Protein AF-A0A7S1XZN0-F1 (afdb_monomer)

InterPro domains:
  IPR032880 CSC1/OSCA1-like, N-terminal transmembrane domain [PF13967] (20-174)
  IPR045122 Calcium permeable stress-gated cation channel 1-like [PTHR13018] (23-207)

Solvent-accessible surface area (backbone atoms only — not comparable to full-atom values): 12390 Å² total; per-residue (Å²): 139,82,86,76,75,82,77,77,72,82,82,81,78,70,61,65,65,66,64,58,53,51,52,49,51,54,52,49,51,55,49,50,53,53,50,51,52,48,53,53,51,53,54,48,31,64,74,64,75,49,52,69,84,89,45,44,50,54,76,78,39,49,94,35,39,76,78,87,71,84,67,67,59,100,58,33,63,57,56,55,62,69,68,58,49,73,66,55,40,34,66,40,61,32,68,68,55,37,52,53,54,50,50,53,51,48,52,53,51,54,52,49,54,52,48,57,52,45,65,59,47,37,61,58,23,61,67,38,82,48,80,55,80,79,27,46,77,61,27,30,59,30,74,70,8,48,54,88,92,44,79,72,64,50,53,62,54,53,50,49,54,52,48,51,53,51,51,54,51,56,50,50,56,50,51,54,50,49,53,52,55,52,50,52,42,68,73,74,55,55,93,90,52,63,77,65,66,82,75,62,75,90,84,77,85,82,132

Sequence (207 aa):
MSDEAPTSAPTVTVTTWSPVTATLVVAALQGIVFLAFFLWKRGKDQRANSYELFEPRQFTRSHRSPPPFDGRGCFGWFTAAYAVSQEDCLNFAGLDAYMFLRFLRLGTRMAFVGTCMSLVLLPLYATGEATGLETEQFNLLTMARLEQASMRLWVPTVLWWIFILIILKELWQEWQAYGEHRYRYLAKGDVDTPPEYRYAVRVENVP

Organism: NCBI:txid210454

Mean predicted aligned error: 9.46 Å

Secondary structure (DSSP, 8-state):
---PPP----------SHHHHHHHHHHHHHHHHHHHHHHHHHHHHHHTT--TTT-HHHHH-GGGSPPPP---STTHHHHHHHH--HHHHHHHH-HHHHHHHHHHHHHHHHHHHHHHHHHHHHHHHHT----SGGGSGGGGGSGGGSPTT-GGGHHHHHHHHHHHHHHHHHHHHHHHHHHHHHHHHHHH--TTS-GGGGT--------

Radius of gyration: 27.39 Å; Cα contacts (8 Å, |Δi|>4): 94; chains: 1; bounding box: 63×49×92 Å

Structure (mmCIF, N/CA/C/O backbone):
data_AF-A0A7S1XZN0-F1
#
_entry.id   AF-A0A7S1XZN0-F1
#
loop_
_atom_site.group_PDB
_atom_site.id
_atom_site.type_symbol
_atom_site.label_atom_id
_atom_site.label_alt_id
_atom_site.label_comp_id
_atom_site.label_asym_id
_atom_site.label_entity_id
_atom_site.label_seq_id
_atom_site.pdbx_PDB_ins_code
_atom_site.Cartn_x
_atom_site.Cartn_y
_atom_site.Cartn_z
_atom_site.occupancy
_atom_site.B_iso_or_equiv
_atom_site.auth_seq_id
_atom_site.auth_comp_id
_atom_site.auth_asym_id
_atom_site.auth_atom_id
_atom_site.pdbx_PDB_model_num
ATOM 1 N N . MET A 1 1 ? 10.771 -4.197 66.310 1.00 42.56 1 MET A N 1
ATOM 2 C CA . MET A 1 1 ? 9.777 -3.289 65.712 1.00 42.56 1 MET A CA 1
ATOM 3 C C . MET A 1 1 ? 10.323 -2.927 64.340 1.00 42.56 1 MET A C 1
ATOM 5 O O . MET A 1 1 ? 11.143 -2.030 64.231 1.00 42.56 1 MET A O 1
ATOM 9 N N . SER A 1 2 ? 10.069 -3.779 63.353 1.00 41.41 2 SER A N 1
ATOM 10 C CA . SER A 1 2 ? 10.553 -3.621 61.981 1.00 41.41 2 SER A CA 1
ATOM 11 C C . SER A 1 2 ? 9.466 -2.903 61.192 1.00 41.41 2 SER A C 1
ATOM 13 O O . SER A 1 2 ? 8.414 -3.490 60.956 1.00 41.41 2 SER A O 1
ATOM 15 N N . ASP A 1 3 ? 9.711 -1.638 60.856 1.00 45.88 3 ASP A N 1
ATOM 16 C CA . ASP A 1 3 ? 8.849 -0.841 59.987 1.00 45.88 3 ASP A CA 1
ATOM 17 C C . ASP A 1 3 ? 8.916 -1.413 58.562 1.00 45.88 3 ASP A C 1
ATOM 19 O O . ASP A 1 3 ? 9.908 -1.244 57.849 1.00 45.88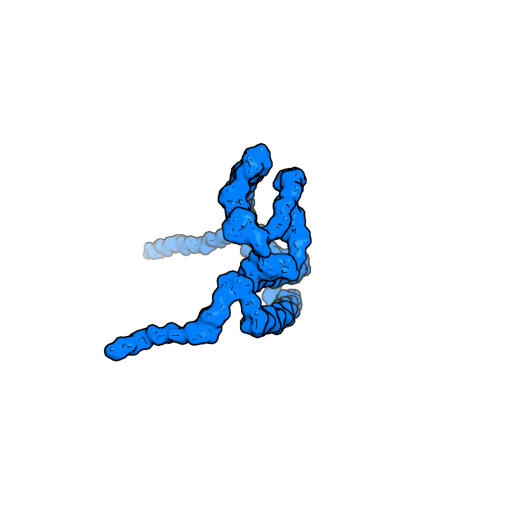 3 ASP A O 1
ATOM 23 N N . GLU A 1 4 ? 7.876 -2.142 58.155 1.00 52.38 4 GLU A N 1
ATOM 24 C CA . GLU A 1 4 ? 7.661 -2.509 56.756 1.00 52.38 4 GLU A CA 1
ATOM 25 C C . GLU A 1 4 ? 7.320 -1.245 55.957 1.00 52.38 4 GLU A C 1
ATOM 27 O O . GLU A 1 4 ? 6.328 -0.562 56.213 1.00 52.38 4 GLU A O 1
ATOM 32 N N . ALA A 1 5 ? 8.172 -0.922 54.983 1.00 59.19 5 ALA A N 1
ATOM 33 C CA . ALA A 1 5 ? 7.940 0.153 54.029 1.00 59.19 5 ALA A CA 1
ATOM 34 C C . ALA A 1 5 ? 6.647 -0.105 53.227 1.00 59.19 5 ALA A C 1
ATOM 36 O O . ALA A 1 5 ? 6.390 -1.250 52.842 1.00 59.19 5 ALA A O 1
ATOM 37 N N . PRO A 1 6 ? 5.841 0.931 52.924 1.00 56.03 6 PRO A N 1
ATOM 38 C CA . PRO A 1 6 ? 4.610 0.759 52.169 1.00 56.03 6 PRO A CA 1
ATOM 39 C C . PRO A 1 6 ? 4.936 0.234 50.769 1.00 56.03 6 PRO A C 1
ATOM 41 O O . PRO A 1 6 ? 5.645 0.870 49.989 1.00 56.03 6 PRO A O 1
ATOM 44 N N . THR A 1 7 ? 4.413 -0.949 50.462 1.00 52.97 7 THR A N 1
ATOM 45 C CA . THR A 1 7 ? 4.472 -1.577 49.145 1.00 52.97 7 THR A CA 1
ATOM 46 C C . THR A 1 7 ? 3.798 -0.624 48.158 1.00 52.97 7 THR A C 1
ATOM 48 O O . THR A 1 7 ? 2.588 -0.413 48.220 1.00 52.97 7 THR A O 1
ATOM 51 N N . SER A 1 8 ? 4.576 0.026 47.288 1.00 56.91 8 SER A N 1
ATOM 52 C CA . SER A 1 8 ? 4.039 0.926 46.267 1.00 56.91 8 SER A CA 1
ATOM 53 C C . SER A 1 8 ? 3.079 0.137 45.380 1.00 56.91 8 SER A C 1
ATOM 55 O O . SER A 1 8 ? 3.512 -0.770 44.664 1.00 56.91 8 SER A O 1
ATOM 57 N N . ALA A 1 9 ? 1.786 0.454 45.451 1.00 59.88 9 ALA A N 1
ATOM 58 C CA . ALA A 1 9 ? 0.785 -0.123 44.566 1.00 59.88 9 ALA A CA 1
ATOM 59 C C . ALA A 1 9 ? 1.217 0.089 43.102 1.00 59.88 9 ALA A C 1
ATOM 61 O O . ALA A 1 9 ? 1.768 1.148 42.783 1.00 59.88 9 ALA A O 1
ATOM 62 N N . PRO A 1 10 ? 1.009 -0.893 42.210 1.00 59.34 10 PRO A N 1
ATOM 63 C CA . PRO A 1 10 ? 1.375 -0.741 40.811 1.00 59.34 10 PRO A CA 1
ATOM 64 C C . PRO A 1 10 ? 0.612 0.448 40.218 1.00 59.34 10 PRO A C 1
ATOM 66 O O . PRO A 1 10 ? -0.618 0.472 40.208 1.00 59.34 10 PRO A O 1
ATOM 69 N N . THR A 1 11 ? 1.344 1.453 39.740 1.00 56.97 11 THR A N 1
ATOM 70 C CA . THR A 1 11 ? 0.770 2.593 39.022 1.00 56.97 11 THR A CA 1
ATOM 71 C C . THR A 1 11 ? 0.202 2.089 37.699 1.00 56.97 11 THR A C 1
ATOM 73 O O . THR A 1 11 ? 0.939 1.905 36.731 1.00 56.97 11 THR A O 1
ATOM 76 N N . VAL A 1 12 ? -1.106 1.839 37.658 1.00 61.22 12 VAL A N 1
ATOM 77 C CA . VAL A 1 12 ? -1.815 1.485 36.425 1.00 61.22 12 VAL A CA 1
ATOM 78 C C . VAL A 1 12 ? -1.830 2.719 35.525 1.00 61.22 12 VAL A C 1
ATOM 80 O O . VAL A 1 12 ? -2.514 3.705 35.800 1.00 61.22 12 VAL A O 1
ATOM 83 N N . THR A 1 13 ? -1.027 2.700 34.465 1.00 65.19 13 THR A N 1
ATOM 84 C CA . THR A 1 13 ? -0.970 3.778 33.477 1.00 65.19 13 THR A CA 1
ATOM 85 C C . THR A 1 13 ? -2.104 3.610 32.469 1.00 65.19 13 THR A C 1
ATOM 87 O O . THR A 1 13 ? -2.056 2.771 31.572 1.00 65.19 13 THR A O 1
ATOM 90 N N . VAL A 1 14 ? -3.152 4.421 32.611 1.00 68.00 14 VAL A N 1
ATOM 91 C CA . VAL A 1 14 ? -4.266 4.447 31.653 1.00 68.00 14 VAL A CA 1
ATOM 92 C C . VAL A 1 14 ? -3.784 5.049 30.329 1.00 68.00 14 VAL A C 1
ATOM 94 O O . VAL A 1 14 ? -3.155 6.108 30.297 1.00 68.00 14 VAL A O 1
ATOM 97 N N . THR A 1 15 ? -4.058 4.367 29.218 1.00 74.19 15 THR A N 1
ATOM 98 C CA . THR A 1 15 ? -3.623 4.782 27.878 1.00 74.19 15 THR A CA 1
ATOM 99 C C . THR A 1 15 ? -4.528 5.900 27.345 1.00 74.19 15 THR A C 1
ATOM 101 O O . THR A 1 15 ? -5.651 5.653 26.907 1.00 74.19 15 THR A O 1
ATOM 104 N N . THR A 1 16 ? -4.038 7.143 27.386 1.00 82.69 16 THR A N 1
ATOM 105 C CA . THR A 1 16 ? -4.805 8.351 27.023 1.00 82.69 16 THR A CA 1
ATOM 106 C C . THR A 1 16 ? -4.704 8.742 25.551 1.00 82.69 16 THR A C 1
ATOM 108 O O . THR A 1 16 ? -3.740 8.418 24.868 1.00 82.69 16 THR A O 1
ATOM 111 N N . TRP A 1 17 ? -5.699 9.490 25.057 1.00 83.12 17 TRP A N 1
ATOM 112 C CA . TRP A 1 17 ? -5.755 10.022 23.687 1.00 83.12 17 TRP A CA 1
ATOM 113 C C . TRP A 1 17 ? -4.764 11.161 23.403 1.00 83.12 17 TRP A C 1
ATOM 115 O O . TRP A 1 17 ? -4.460 11.428 22.242 1.00 83.12 17 TRP A O 1
ATOM 125 N N . SER A 1 18 ? -4.251 11.837 24.435 1.00 87.19 18 SER A N 1
ATOM 126 C CA . SER A 1 18 ? -3.407 13.029 24.280 1.00 87.19 18 SER A CA 1
ATOM 127 C C . SER A 1 18 ? -2.108 12.802 23.492 1.00 87.19 18 SER A C 1
ATOM 129 O O . SER A 1 18 ? -1.774 13.666 22.679 1.00 87.19 18 SER A O 1
ATOM 131 N N . PRO A 1 19 ? -1.381 11.671 23.618 1.00 89.44 19 PRO A N 1
ATOM 132 C CA . PRO A 1 19 ? -0.178 11.446 22.822 1.00 89.44 19 PRO A CA 1
ATOM 133 C C . PRO A 1 19 ? -0.522 11.168 21.354 1.00 89.44 19 PRO A C 1
ATOM 135 O O . PRO A 1 19 ? 0.199 11.596 20.453 1.00 89.44 19 PRO A O 1
ATOM 138 N N . VAL A 1 20 ? -1.646 10.490 21.095 1.00 89.69 20 VAL A N 1
ATOM 139 C CA . VAL A 1 20 ? -2.109 10.171 19.736 1.00 89.69 20 VAL A CA 1
ATOM 140 C C . VAL A 1 20 ? -2.499 11.448 18.998 1.00 89.69 20 VAL A C 1
ATOM 142 O O . VAL A 1 20 ? -2.080 11.664 17.865 1.00 89.69 20 VAL A O 1
ATOM 145 N N . THR A 1 21 ? -3.255 12.335 19.645 1.00 91.25 21 THR A N 1
ATOM 146 C CA . THR A 1 21 ? -3.642 13.611 19.033 1.00 91.25 21 THR A CA 1
ATOM 147 C C . THR A 1 21 ? -2.440 14.531 18.839 1.00 91.25 21 THR A C 1
ATOM 149 O O . THR A 1 21 ? -2.304 15.122 17.769 1.00 91.25 21 THR A O 1
ATOM 152 N N . ALA A 1 22 ? -1.527 14.610 19.812 1.00 93.62 22 ALA A N 1
ATOM 153 C CA . ALA A 1 22 ? -0.314 15.415 19.688 1.00 93.62 22 ALA A CA 1
ATOM 154 C C . ALA A 1 22 ? 0.572 14.945 18.521 1.00 93.62 22 ALA A C 1
ATOM 156 O O . ALA A 1 22 ? 0.980 15.754 17.686 1.00 93.62 22 ALA A O 1
ATOM 157 N N . THR A 1 23 ? 0.827 13.638 18.419 1.00 94.25 23 THR A N 1
ATOM 158 C CA . THR A 1 23 ? 1.634 13.072 17.325 1.00 94.25 23 THR A CA 1
ATOM 159 C C . THR A 1 23 ? 0.956 13.230 15.966 1.00 94.25 23 THR A C 1
ATOM 161 O O . THR A 1 23 ? 1.631 13.588 15.000 1.00 94.25 23 THR A O 1
ATOM 164 N N . LEU A 1 24 ? -0.369 13.060 15.888 1.00 94.75 24 LEU A N 1
ATOM 165 C CA . LEU A 1 24 ? -1.141 13.298 14.668 1.00 94.75 24 LEU A CA 1
ATOM 166 C C . LEU A 1 24 ? -1.029 14.753 14.199 1.00 94.75 24 LEU A C 1
ATOM 168 O O . LEU A 1 24 ? -0.799 14.990 13.015 1.00 94.75 24 LEU A O 1
ATOM 172 N N . VAL A 1 25 ? -1.158 15.722 15.110 1.00 96.12 25 VAL A N 1
ATOM 173 C CA . VAL A 1 25 ? -1.044 17.152 14.777 1.00 96.12 25 VAL A CA 1
ATOM 174 C C . VAL A 1 25 ? 0.358 17.477 14.268 1.00 96.12 25 VAL A C 1
ATOM 176 O O . VAL A 1 2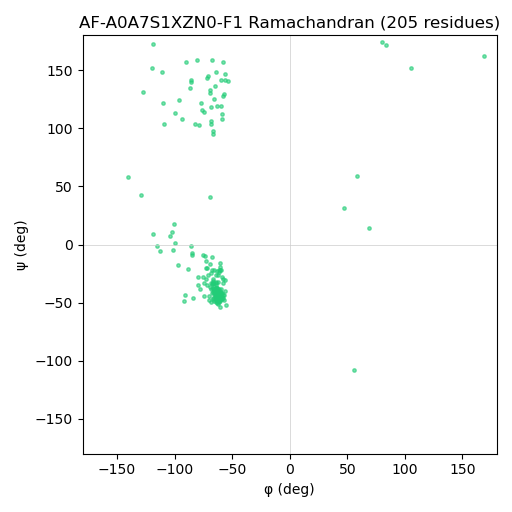5 ? 0.491 18.102 13.217 1.00 96.12 25 VAL A O 1
ATOM 179 N N . VAL A 1 26 ? 1.405 17.017 14.958 1.00 96.38 26 VAL A N 1
ATOM 180 C CA . VAL A 1 26 ? 2.796 17.247 14.532 1.00 96.38 26 VAL A CA 1
ATOM 181 C C . VAL A 1 26 ? 3.059 16.627 13.156 1.00 96.38 26 VAL A C 1
ATOM 183 O O . VAL A 1 26 ? 3.597 17.297 12.271 1.00 96.38 26 VAL A O 1
ATOM 186 N N . ALA A 1 27 ? 2.631 15.381 12.938 1.00 96.19 27 ALA A N 1
ATOM 187 C CA . ALA A 1 27 ? 2.791 14.697 11.657 1.00 96.19 27 ALA A CA 1
ATOM 188 C C . ALA A 1 27 ? 2.001 15.381 10.528 1.00 96.19 27 ALA A C 1
ATOM 190 O O . ALA A 1 27 ? 2.518 15.535 9.420 1.00 96.19 27 ALA A O 1
ATOM 191 N N . ALA A 1 28 ? 0.776 15.837 10.805 1.00 96.44 28 ALA A N 1
ATOM 192 C CA . ALA A 1 28 ? -0.051 16.553 9.840 1.00 96.44 28 ALA A CA 1
ATOM 193 C C . ALA A 1 28 ? 0.578 17.895 9.444 1.00 96.44 28 ALA A C 1
ATOM 195 O O . ALA A 1 28 ? 0.653 18.201 8.255 1.00 96.44 28 ALA A O 1
ATOM 196 N N . LEU A 1 29 ? 1.090 18.667 10.409 1.00 96.81 29 LEU A N 1
ATOM 197 C CA . LEU A 1 29 ? 1.790 19.924 10.133 1.00 96.81 29 LEU A CA 1
ATOM 198 C C . LEU A 1 29 ? 3.033 19.692 9.266 1.00 96.81 29 LEU A C 1
ATOM 200 O O . LEU A 1 29 ? 3.204 20.370 8.253 1.00 96.81 29 LEU A O 1
ATOM 204 N N . GLN A 1 30 ? 3.852 18.691 9.603 1.00 96.19 30 GLN A N 1
ATOM 205 C CA . GLN A 1 30 ? 5.019 18.323 8.799 1.00 96.19 30 GLN A CA 1
ATOM 206 C C . GLN A 1 30 ? 4.620 17.921 7.370 1.00 96.19 30 GLN A C 1
ATOM 208 O O . GLN A 1 30 ? 5.234 18.366 6.396 1.00 96.19 30 GLN A O 1
ATOM 213 N N . GLY A 1 31 ? 3.566 17.111 7.234 1.00 95.75 31 GLY A N 1
ATOM 214 C CA . GLY A 1 31 ? 3.028 16.687 5.944 1.00 95.75 31 GLY A CA 1
ATOM 215 C C . GLY A 1 31 ? 2.528 17.860 5.101 1.00 95.75 31 GLY A C 1
ATOM 216 O O . GLY A 1 31 ? 2.836 17.929 3.913 1.00 95.75 31 GLY A O 1
ATOM 217 N N . ILE A 1 32 ? 1.825 18.819 5.710 1.00 95.69 32 ILE A N 1
ATOM 218 C CA . ILE A 1 32 ? 1.335 20.028 5.033 1.00 95.69 32 ILE A CA 1
ATOM 219 C C . ILE A 1 32 ? 2.499 20.885 4.534 1.00 95.69 32 ILE A C 1
ATOM 221 O O . ILE A 1 32 ? 2.455 21.350 3.397 1.00 95.69 32 ILE A O 1
ATOM 225 N N . VAL A 1 33 ? 3.555 21.066 5.335 1.00 96.38 33 VAL A N 1
ATOM 226 C CA . VAL A 1 33 ? 4.743 21.834 4.923 1.00 96.38 33 VAL A CA 1
ATOM 227 C C . VAL A 1 33 ? 5.414 21.190 3.708 1.00 96.38 33 VAL A C 1
ATOM 229 O O . VAL A 1 33 ? 5.692 21.879 2.723 1.00 96.38 33 VAL A O 1
ATOM 232 N N . PHE A 1 34 ? 5.621 19.870 3.728 1.00 94.44 34 PHE A N 1
ATOM 233 C CA . PHE A 1 34 ? 6.200 19.160 2.585 1.00 94.44 34 PHE A CA 1
ATOM 234 C C . PHE A 1 34 ? 5.295 19.187 1.351 1.00 94.44 34 PHE A C 1
ATOM 236 O O . PHE A 1 34 ? 5.783 19.412 0.243 1.00 94.44 34 PHE A O 1
ATOM 243 N N . LEU A 1 35 ? 3.984 19.009 1.528 1.00 91.69 35 LEU A N 1
ATOM 244 C CA . LEU A 1 35 ? 3.017 19.070 0.435 1.00 91.69 35 LEU A CA 1
ATOM 245 C C . LEU A 1 35 ? 2.983 20.472 -0.190 1.00 91.69 35 LEU A C 1
ATOM 247 O O . LEU A 1 35 ? 3.011 20.602 -1.411 1.00 91.69 35 LEU A O 1
ATOM 251 N N . ALA A 1 36 ? 2.979 21.525 0.629 1.00 91.81 36 ALA A N 1
ATOM 252 C CA . ALA A 1 36 ? 3.011 22.906 0.163 1.00 91.81 36 ALA A CA 1
ATOM 253 C C . ALA A 1 36 ? 4.304 23.209 -0.605 1.00 91.81 36 ALA A C 1
ATOM 255 O O . ALA A 1 36 ? 4.252 23.792 -1.689 1.00 91.81 36 ALA A O 1
ATOM 256 N N . PHE A 1 37 ? 5.454 22.761 -0.091 1.00 91.69 37 PHE A N 1
ATOM 257 C CA . PHE A 1 37 ? 6.734 22.882 -0.789 1.00 91.69 37 PHE A CA 1
ATOM 258 C C . PHE A 1 37 ? 6.721 22.152 -2.140 1.00 91.69 37 PHE A C 1
ATOM 260 O O . PHE A 1 37 ? 7.140 22.724 -3.149 1.00 91.69 37 PHE A O 1
ATOM 267 N N . PHE A 1 38 ? 6.198 20.924 -2.177 1.00 89.06 38 PHE A N 1
ATOM 268 C CA . PHE A 1 38 ? 6.073 20.132 -3.399 1.00 89.06 38 PHE A CA 1
ATOM 269 C C . PHE A 1 38 ? 5.180 20.816 -4.438 1.00 89.06 38 PHE A C 1
ATOM 271 O O . PHE A 1 38 ? 5.596 20.990 -5.582 1.00 89.06 38 PHE A O 1
ATOM 278 N N . LEU A 1 39 ? 3.984 21.265 -4.045 1.00 87.62 39 LEU A N 1
ATOM 279 C CA . LEU A 1 39 ? 3.059 21.964 -4.942 1.00 87.62 39 LEU A CA 1
ATOM 280 C C . LEU A 1 39 ? 3.641 23.293 -5.438 1.00 87.62 39 LEU A C 1
ATOM 282 O 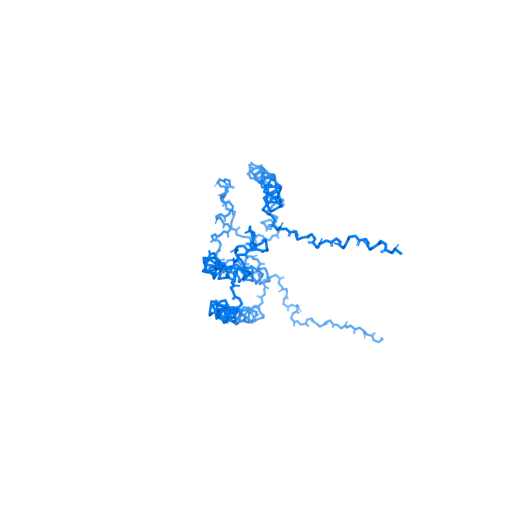O . LEU A 1 39 ? 3.475 23.642 -6.608 1.00 87.62 39 LEU A O 1
ATOM 286 N N . TRP A 1 40 ? 4.361 24.017 -4.578 1.00 85.62 40 TRP A N 1
ATOM 287 C CA . TRP A 1 40 ? 5.031 25.260 -4.952 1.00 85.62 40 TRP A CA 1
ATOM 288 C C . TRP A 1 40 ? 6.149 25.035 -5.971 1.00 85.62 40 TRP A C 1
ATOM 290 O O . TRP A 1 40 ? 6.196 25.731 -6.988 1.00 85.62 40 TRP A O 1
ATOM 300 N N . LYS A 1 41 ? 7.036 24.063 -5.724 1.00 83.62 41 LYS A N 1
ATOM 301 C CA . LYS A 1 41 ? 8.123 23.723 -6.650 1.00 83.62 41 LYS A CA 1
ATOM 302 C C . LYS A 1 41 ? 7.584 23.197 -7.971 1.00 83.62 41 LYS A C 1
ATOM 304 O O . LYS A 1 41 ? 7.924 23.747 -9.013 1.00 83.62 41 LYS A O 1
ATOM 309 N N . ARG A 1 42 ? 6.660 22.237 -7.926 1.00 79.94 42 ARG A N 1
ATOM 310 C CA . ARG A 1 42 ? 6.042 21.67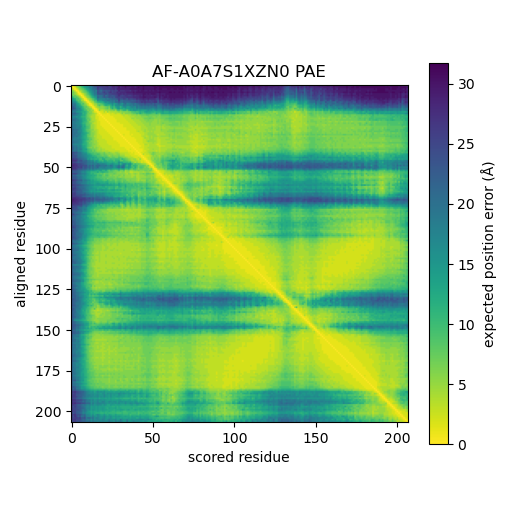4 -9.129 1.00 79.94 42 ARG A CA 1
ATOM 311 C C . ARG A 1 42 ? 5.317 22.737 -9.958 1.00 79.94 42 ARG A C 1
ATOM 313 O O . ARG A 1 42 ? 5.453 22.757 -11.175 1.00 79.94 42 ARG A O 1
ATOM 320 N N . GLY A 1 43 ? 4.595 23.656 -9.312 1.00 76.62 43 GLY A N 1
ATOM 321 C CA . GLY A 1 43 ? 3.919 24.758 -10.000 1.00 76.62 43 GLY A CA 1
ATOM 322 C C . GLY A 1 43 ? 4.879 25.769 -10.641 1.00 76.62 43 GLY A C 1
ATOM 323 O O . GLY A 1 43 ? 4.551 26.345 -11.678 1.00 76.62 43 GLY A O 1
ATOM 324 N N . LYS A 1 44 ? 6.065 25.989 -10.056 1.00 74.62 44 LYS A N 1
ATOM 325 C CA . LYS A 1 44 ? 7.122 26.812 -10.667 1.00 74.62 44 LYS A CA 1
ATOM 326 C C . LYS A 1 44 ? 7.742 26.127 -11.880 1.00 74.62 44 LYS A C 1
ATOM 328 O O . LYS A 1 44 ? 7.830 26.761 -12.927 1.00 74.62 44 LYS A O 1
ATOM 333 N N . ASP A 1 45 ? 8.105 24.857 -11.743 1.00 73.12 45 ASP A N 1
ATOM 334 C CA . ASP A 1 45 ? 8.731 24.058 -12.802 1.00 73.12 45 ASP A CA 1
ATOM 335 C C . ASP A 1 45 ? 7.804 23.933 -14.023 1.00 73.12 45 ASP A C 1
ATOM 337 O O . ASP A 1 45 ? 8.228 24.156 -15.157 1.00 73.12 45 ASP A O 1
ATOM 341 N N . GLN A 1 46 ? 6.501 23.733 -13.785 1.00 69.75 46 GLN A N 1
ATOM 342 C CA . GLN A 1 46 ? 5.482 23.727 -14.837 1.00 69.75 46 GLN A CA 1
ATOM 343 C C . GLN A 1 46 ? 5.338 25.086 -15.545 1.00 69.75 46 GLN A C 1
ATOM 345 O O . GLN A 1 46 ? 5.132 25.125 -16.752 1.00 69.75 46 GLN A O 1
ATOM 350 N N . ARG A 1 47 ? 5.448 26.217 -14.829 1.00 63.34 47 ARG A N 1
ATOM 351 C CA . ARG A 1 47 ? 5.407 27.561 -15.448 1.00 63.34 47 ARG A CA 1
ATOM 352 C C . ARG A 1 47 ? 6.674 27.885 -16.233 1.00 63.34 47 ARG A C 1
ATOM 354 O O . ARG A 1 47 ? 6.612 28.654 -17.185 1.00 63.34 47 ARG A O 1
ATOM 361 N N . ALA A 1 48 ? 7.805 27.329 -15.814 1.00 65.50 48 ALA A N 1
ATOM 362 C CA . ALA A 1 48 ? 9.096 27.502 -16.464 1.00 65.50 48 ALA A CA 1
ATOM 363 C C . ALA A 1 48 ? 9.329 26.508 -17.619 1.00 65.50 48 ALA A C 1
ATOM 365 O O . ALA A 1 48 ? 10.396 26.553 -18.226 1.00 65.50 48 ALA A O 1
ATOM 366 N N . ASN A 1 49 ? 8.380 25.597 -17.902 1.00 66.44 49 ASN A N 1
ATOM 367 C CA . ASN A 1 49 ? 8.549 24.470 -18.835 1.00 66.44 49 ASN A CA 1
ATOM 368 C C . ASN A 1 49 ? 9.863 23.693 -18.606 1.00 66.44 49 ASN A C 1
ATOM 370 O O . ASN A 1 49 ? 10.472 23.184 -19.545 1.00 66.44 49 ASN A O 1
ATOM 374 N N . SER A 1 50 ? 10.331 23.634 -17.356 1.00 64.44 50 SER A N 1
ATOM 375 C CA . SER A 1 50 ? 11.584 22.977 -16.976 1.00 64.44 50 SER A CA 1
ATOM 376 C C . SER A 1 50 ? 11.244 21.712 -16.194 1.00 64.44 50 SER A C 1
ATOM 378 O O . SER A 1 50 ? 10.851 21.784 -15.035 1.00 64.44 50 SER A O 1
ATOM 380 N N . TYR A 1 51 ? 11.363 20.547 -16.833 1.00 64.56 51 TYR A N 1
ATOM 381 C CA . TYR A 1 51 ? 10.917 19.253 -16.286 1.00 64.56 51 TYR A CA 1
ATOM 382 C C . TYR A 1 51 ? 12.065 18.408 -15.696 1.00 64.56 51 TYR A C 1
ATOM 384 O O . TYR A 1 51 ? 11.933 17.201 -15.503 1.00 64.56 51 TYR A O 1
ATOM 392 N N . GLU A 1 52 ? 13.213 19.027 -15.408 1.00 66.06 52 GLU A N 1
ATOM 393 C CA . GLU A 1 52 ? 14.460 18.317 -15.088 1.00 66.06 52 GLU A CA 1
ATOM 394 C C . GLU A 1 52 ? 14.434 17.573 -13.742 1.00 66.06 52 GLU A C 1
ATOM 396 O O . GLU A 1 52 ? 15.041 16.510 -13.628 1.00 66.06 52 GLU A O 1
ATOM 401 N N . LEU A 1 53 ? 13.727 18.090 -12.726 1.00 73.81 53 LEU A N 1
ATOM 402 C CA . LEU A 1 53 ? 13.818 17.551 -11.362 1.00 73.81 53 LEU A CA 1
ATOM 403 C C . LEU A 1 53 ? 12.779 16.462 -11.050 1.00 73.81 53 LEU A C 1
ATOM 405 O O . LEU A 1 53 ? 13.128 15.412 -10.516 1.00 73.81 53 LEU A O 1
ATOM 409 N N . PHE A 1 54 ? 11.500 16.701 -11.361 1.00 76.81 54 PHE A N 1
ATOM 410 C CA . PHE A 1 54 ? 10.404 15.783 -11.009 1.00 76.81 54 PHE A CA 1
ATOM 411 C C . PHE A 1 54 ? 9.992 14.842 -12.145 1.00 76.81 54 PHE A C 1
ATOM 413 O O . PHE A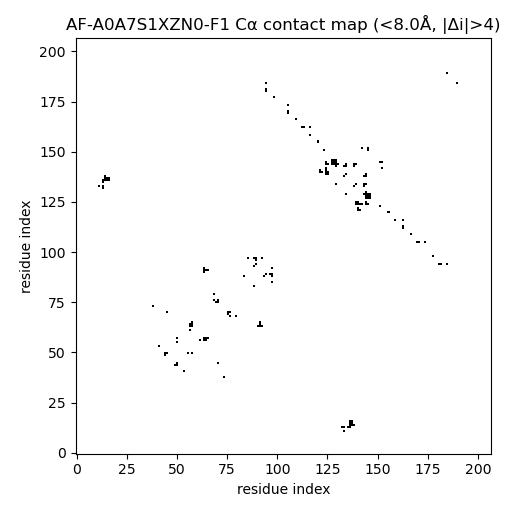 1 54 ? 9.356 13.820 -11.885 1.00 76.81 54 PHE A O 1
ATOM 420 N N . GLU A 1 55 ? 10.358 15.154 -13.390 1.00 81.38 55 GLU A N 1
ATOM 421 C CA . GLU A 1 55 ? 10.008 14.358 -14.572 1.00 81.38 55 GLU A CA 1
ATOM 422 C C . GLU A 1 55 ? 11.242 14.021 -15.451 1.00 81.38 55 GLU A C 1
ATOM 424 O O . GLU A 1 55 ? 11.144 13.997 -16.678 1.00 81.38 55 GLU A O 1
ATOM 429 N N . PRO A 1 56 ? 12.410 13.642 -14.875 1.00 80.69 56 PRO A N 1
ATOM 430 C CA . PRO A 1 56 ? 13.644 13.408 -15.644 1.00 80.69 56 PRO A CA 1
ATOM 431 C C . PRO A 1 56 ? 13.525 12.252 -16.648 1.00 80.69 56 PRO A C 1
ATOM 433 O O . PRO A 1 56 ? 14.268 12.165 -17.630 1.00 80.69 56 PRO A O 1
ATOM 436 N N . ARG A 1 57 ? 12.581 11.334 -16.409 1.00 80.06 57 ARG A N 1
ATOM 437 C CA . ARG A 1 57 ? 12.311 10.184 -17.279 1.00 80.06 57 ARG A CA 1
ATOM 438 C C . ARG A 1 57 ? 11.717 10.585 -18.627 1.00 80.06 57 ARG A C 1
ATOM 440 O O . ARG A 1 57 ? 11.916 9.839 -19.577 1.00 80.06 57 ARG A O 1
ATOM 447 N N . GLN A 1 58 ? 11.061 11.743 -18.725 1.00 77.81 58 GLN A N 1
ATOM 448 C CA . GLN A 1 58 ? 10.559 12.252 -20.005 1.00 77.81 58 GLN A CA 1
ATOM 449 C C . GLN A 1 58 ? 11.700 12.561 -20.983 1.00 77.81 58 GLN A C 1
ATOM 451 O O . GLN A 1 58 ? 11.555 12.339 -22.180 1.00 77.81 58 GLN A O 1
ATOM 456 N N . PHE A 1 59 ? 12.859 13.000 -20.478 1.00 75.75 59 PHE A N 1
ATOM 457 C CA . PHE A 1 59 ? 14.034 13.282 -21.308 1.00 75.75 59 PHE A CA 1
ATOM 458 C C . PHE A 1 59 ? 14.953 12.073 -21.471 1.00 75.75 59 PHE A C 1
ATOM 460 O O . PHE A 1 59 ? 15.435 11.797 -22.564 1.00 75.75 59 PHE A O 1
ATOM 467 N N . THR A 1 60 ? 15.208 11.343 -20.383 1.00 81.25 60 THR A N 1
ATOM 468 C CA . THR A 1 60 ? 16.181 10.237 -20.386 1.00 81.25 60 THR A CA 1
ATOM 469 C C . THR A 1 60 ? 15.632 8.945 -20.985 1.00 81.25 60 THR A C 1
ATOM 471 O O . THR A 1 60 ? 16.403 8.141 -21.503 1.00 81.25 60 THR A O 1
ATOM 474 N N . ARG A 1 61 ? 14.313 8.717 -20.906 1.00 79.31 61 ARG A N 1
ATOM 475 C CA . ARG A 1 61 ? 13.634 7.511 -21.411 1.00 79.31 61 ARG A CA 1
ATOM 476 C C . ARG A 1 61 ? 12.294 7.866 -22.052 1.00 79.31 61 ARG A C 1
ATOM 478 O O . ARG A 1 61 ? 11.247 7.357 -21.647 1.00 79.31 61 ARG A O 1
ATOM 485 N N . SER A 1 62 ? 12.342 8.732 -23.061 1.00 77.06 62 SER A N 1
ATOM 486 C CA . SER A 1 62 ? 11.158 9.233 -23.771 1.00 77.06 62 SER A CA 1
ATOM 487 C C . SER A 1 62 ? 10.303 8.123 -24.398 1.00 77.06 62 SER A C 1
ATOM 489 O O . SER A 1 62 ? 9.083 8.243 -24.457 1.00 77.06 62 SER A O 1
ATOM 491 N N . HIS A 1 63 ? 10.907 6.994 -24.791 1.00 80.31 63 HIS A N 1
ATOM 492 C CA . HIS A 1 63 ? 10.196 5.828 -25.336 1.00 80.31 63 HIS A CA 1
ATOM 493 C C . HIS A 1 63 ? 9.343 5.074 -24.305 1.00 80.31 63 HIS A C 1
ATOM 495 O O . HIS A 1 63 ? 8.485 4.283 -24.689 1.00 80.31 63 HIS A O 1
ATOM 501 N N . ARG A 1 64 ? 9.574 5.305 -23.006 1.00 77.31 64 ARG A N 1
ATOM 502 C CA . ARG A 1 64 ? 8.826 4.711 -21.886 1.00 77.31 64 ARG A CA 1
ATOM 503 C C . ARG A 1 64 ? 8.046 5.732 -21.068 1.00 77.31 64 ARG A C 1
ATOM 505 O O . ARG A 1 64 ? 7.430 5.354 -20.076 1.00 77.31 64 ARG A O 1
ATOM 512 N N . SER A 1 65 ? 8.108 7.018 -21.387 1.00 80.00 65 SER A N 1
ATOM 513 C CA . SER A 1 65 ? 7.352 8.017 -20.637 1.00 80.00 65 SER A CA 1
ATOM 514 C C . SER A 1 65 ? 5.941 8.161 -21.210 1.00 80.00 65 SER A C 1
ATOM 516 O O . SER A 1 65 ? 5.811 8.279 -22.430 1.00 80.00 65 SER A O 1
ATOM 518 N N . PRO A 1 66 ? 4.892 8.208 -20.366 1.00 76.94 66 PRO A N 1
ATOM 519 C CA . PRO A 1 66 ? 3.574 8.631 -20.822 1.00 76.94 66 PRO A CA 1
ATOM 520 C C . PRO A 1 66 ? 3.645 10.052 -21.406 1.00 76.94 66 PRO A C 1
ATOM 522 O O . PRO A 1 66 ? 4.552 10.813 -21.042 1.00 76.94 66 PRO A O 1
ATOM 525 N N . PRO A 1 67 ? 2.698 10.433 -22.285 1.00 75.38 67 PRO A N 1
ATOM 526 C CA . PRO A 1 67 ? 2.637 11.794 -22.797 1.00 75.38 67 PRO A CA 1
ATOM 527 C C . PRO A 1 67 ? 2.544 12.796 -21.636 1.00 75.38 67 PRO A C 1
ATOM 529 O O . PRO A 1 67 ? 1.941 12.481 -20.601 1.00 75.38 67 PRO A O 1
ATOM 532 N N . PRO A 1 68 ? 3.135 13.994 -21.785 1.00 71.12 68 PRO A N 1
ATOM 533 C CA . PRO A 1 68 ? 3.056 15.021 -20.757 1.00 71.12 68 PRO A CA 1
ATOM 534 C C . PRO A 1 68 ? 1.583 15.345 -20.494 1.00 71.12 68 PRO A C 1
ATOM 536 O O . PRO A 1 68 ? 0.811 15.588 -21.421 1.00 71.12 68 PRO A O 1
ATOM 539 N N . PHE A 1 69 ? 1.178 15.299 -19.226 1.00 71.12 69 PHE A N 1
ATOM 540 C CA . PHE A 1 69 ? -0.193 15.606 -18.844 1.00 71.12 69 PHE A CA 1
ATOM 541 C C . PHE A 1 69 ? -0.349 17.117 -18.655 1.00 71.12 69 PHE A C 1
ATOM 543 O O . PHE A 1 69 ? 0.524 17.785 -18.097 1.00 71.12 69 PHE A O 1
ATOM 550 N N . ASP A 1 70 ? -1.490 17.658 -19.080 1.00 65.56 70 ASP A N 1
ATOM 551 C CA . ASP A 1 70 ? -1.847 19.052 -18.834 1.00 65.56 70 ASP A CA 1
ATOM 552 C C . ASP A 1 70 ? -2.070 19.237 -17.325 1.00 65.56 70 ASP A C 1
ATOM 554 O O . ASP A 1 70 ? -3.143 18.956 -16.793 1.00 65.56 70 ASP A O 1
ATOM 558 N N . GLY A 1 71 ? -1.036 19.682 -16.606 1.00 62.97 71 GLY A N 1
ATOM 559 C CA . GLY A 1 71 ? -1.025 19.860 -15.147 1.00 62.97 71 GLY A CA 1
ATOM 560 C C . GLY A 1 71 ? -1.915 20.997 -14.633 1.00 62.97 71 GLY A C 1
ATOM 561 O O . GLY A 1 71 ? -1.505 21.781 -13.778 1.00 62.97 71 GLY A O 1
ATOM 562 N N . ARG A 1 72 ? -3.118 21.173 -15.178 1.00 65.19 72 ARG A N 1
ATOM 563 C CA . ARG A 1 72 ? -4.049 22.211 -14.734 1.00 65.19 72 ARG A CA 1
ATOM 564 C C . ARG A 1 72 ? -4.656 21.795 -13.386 1.00 65.19 72 ARG A C 1
ATOM 566 O O . ARG A 1 72 ? -5.401 20.825 -13.302 1.00 65.19 72 ARG A O 1
ATOM 573 N N . GLY A 1 73 ? -4.340 22.554 -12.333 1.00 69.31 73 GLY A N 1
ATOM 574 C CA . GLY A 1 73 ? -4.903 22.414 -10.981 1.00 69.31 73 GLY A CA 1
ATOM 575 C C . GLY A 1 73 ? -3.963 21.771 -9.949 1.00 69.31 73 GLY A C 1
ATOM 576 O O . GLY A 1 73 ? -3.119 20.946 -10.282 1.00 69.31 73 GLY A O 1
ATOM 577 N N . CYS A 1 74 ? -4.134 22.118 -8.665 1.00 70.56 74 CYS A N 1
ATOM 578 C CA . CYS A 1 74 ? -3.258 21.679 -7.561 1.00 70.56 74 CYS A CA 1
ATOM 579 C C . CYS A 1 74 ? -3.210 20.150 -7.352 1.00 70.56 74 CYS A C 1
ATOM 581 O O . CYS A 1 74 ? -2.239 19.636 -6.802 1.00 70.56 74 CYS A O 1
ATOM 583 N N . PHE A 1 75 ? -4.231 19.418 -7.812 1.00 78.38 75 PHE A N 1
ATOM 584 C CA . PHE A 1 75 ? -4.329 17.955 -7.706 1.00 78.38 75 PHE A CA 1
ATOM 585 C C . PHE A 1 75 ? -4.393 17.240 -9.065 1.00 78.38 75 PHE A C 1
ATOM 587 O O . PHE A 1 75 ? -4.608 16.031 -9.104 1.00 78.38 75 PHE A O 1
ATOM 594 N N . GLY A 1 76 ? -4.169 17.949 -10.180 1.00 80.19 76 GLY A N 1
ATOM 595 C CA . GLY A 1 76 ? -4.222 17.349 -11.523 1.00 80.19 76 GLY A CA 1
ATOM 596 C C . GLY A 1 76 ? -3.181 16.243 -11.741 1.00 80.19 76 GLY A C 1
ATOM 597 O O . GLY A 1 76 ? -3.403 15.308 -12.500 1.00 80.19 76 GLY A O 1
ATOM 598 N N . TRP A 1 77 ? -2.063 16.293 -11.012 1.00 80.62 77 TRP A N 1
ATOM 599 C CA . TRP A 1 77 ? -1.045 15.240 -11.031 1.00 80.62 77 TRP A CA 1
ATOM 600 C C . TRP A 1 77 ? -1.532 13.926 -10.411 1.00 80.62 77 TRP A C 1
ATOM 602 O O . TRP A 1 77 ? -1.124 12.852 -10.845 1.00 80.62 77 TRP A O 1
ATOM 612 N N . PHE A 1 78 ? -2.389 14.002 -9.391 1.00 85.25 78 PHE A N 1
ATOM 613 C CA . PHE A 1 78 ? -2.894 12.822 -8.700 1.00 85.25 78 PHE A CA 1
ATOM 614 C C . PHE A 1 78 ? -3.923 12.101 -9.569 1.00 85.25 78 PHE A C 1
ATOM 616 O O . PHE A 1 78 ? -3.855 10.884 -9.729 1.00 85.25 78 PHE A O 1
ATOM 623 N N . THR A 1 79 ? -4.833 12.856 -10.190 1.00 83.62 79 THR A N 1
ATOM 624 C CA . THR A 1 79 ? -5.814 12.298 -11.128 1.00 83.62 79 THR A CA 1
ATOM 625 C C . THR A 1 79 ? -5.131 11.709 -12.358 1.00 83.62 79 THR A C 1
ATOM 627 O O . THR A 1 79 ? -5.476 10.600 -12.756 1.00 83.62 79 THR A O 1
ATOM 630 N N . ALA A 1 80 ? -4.119 12.390 -12.907 1.00 83.81 80 ALA A N 1
ATOM 631 C CA . ALA A 1 80 ? -3.321 11.868 -14.013 1.00 83.81 80 ALA A CA 1
ATOM 632 C C . ALA A 1 80 ? -2.610 10.559 -13.638 1.00 83.81 80 ALA A C 1
ATOM 634 O O . ALA A 1 80 ? -2.661 9.604 -14.406 1.00 83.81 80 ALA A O 1
ATOM 635 N N . ALA A 1 81 ? -2.010 10.474 -12.444 1.00 85.06 81 ALA A N 1
ATOM 636 C CA . ALA A 1 81 ? -1.354 9.254 -11.973 1.00 85.06 81 ALA A CA 1
ATOM 637 C C . ALA A 1 81 ? -2.340 8.093 -11.758 1.00 85.06 81 ALA A C 1
ATOM 639 O O . ALA A 1 81 ? -2.015 6.947 -12.063 1.00 85.06 81 ALA A O 1
ATOM 640 N N . TYR A 1 82 ? -3.543 8.377 -11.253 1.00 84.81 82 TYR A N 1
ATOM 641 C CA . TYR A 1 82 ? -4.564 7.353 -11.016 1.00 84.81 82 TYR A CA 1
ATOM 642 C C . TYR A 1 82 ? -5.239 6.866 -12.307 1.00 84.81 82 TYR A C 1
ATOM 644 O O . TYR A 1 82 ? -5.681 5.722 -12.373 1.00 84.81 82 TYR A O 1
ATOM 652 N N . ALA A 1 83 ? -5.299 7.710 -13.340 1.00 86.69 83 ALA A N 1
ATOM 653 C CA . ALA A 1 83 ? -5.888 7.368 -14.633 1.00 86.69 83 ALA A CA 1
ATOM 654 C C . ALA A 1 83 ? -5.026 6.407 -15.476 1.00 86.69 83 ALA A C 1
ATOM 656 O O . ALA A 1 83 ? -5.525 5.846 -16.449 1.00 86.69 83 ALA A O 1
ATOM 657 N N . VAL A 1 84 ? -3.749 6.207 -15.126 1.00 86.50 84 VAL A N 1
ATOM 658 C CA . VAL A 1 84 ? -2.841 5.328 -15.878 1.00 86.50 84 VAL A CA 1
ATOM 659 C C . VAL A 1 84 ? -3.307 3.875 -15.790 1.00 86.50 84 VAL A C 1
ATOM 661 O O . VAL A 1 84 ? -3.460 3.308 -14.702 1.00 86.50 84 VAL A O 1
ATOM 664 N N . SER A 1 85 ? -3.496 3.247 -16.953 1.00 88.50 85 SER A N 1
ATOM 665 C CA . SER A 1 85 ? -3.894 1.845 -17.022 1.00 88.50 85 SER A CA 1
ATOM 666 C C . SER A 1 85 ? -2.777 0.919 -16.521 1.00 88.50 85 SER A C 1
ATOM 668 O O . SER A 1 85 ? -1.595 1.265 -16.473 1.00 88.50 85 SER A O 1
ATOM 670 N N . GLN A 1 86 ? -3.141 -0.296 -16.116 1.00 85.94 86 GLN A N 1
ATOM 671 C CA . GLN A 1 86 ? -2.159 -1.278 -15.648 1.00 85.94 86 GLN A CA 1
ATOM 672 C C . GLN A 1 86 ? -1.212 -1.745 -16.758 1.00 85.94 86 GLN A C 1
ATOM 674 O O . GLN A 1 86 ? -0.043 -2.011 -16.486 1.00 85.94 86 GLN A O 1
ATOM 679 N N . GLU A 1 87 ? -1.705 -1.818 -17.992 1.00 85.88 87 GLU A N 1
ATOM 680 C CA . GLU A 1 87 ? -0.919 -2.211 -19.164 1.00 85.88 87 GLU A CA 1
ATOM 681 C C . GLU A 1 87 ? 0.096 -1.126 -19.525 1.00 85.88 87 GLU A C 1
ATOM 683 O O . GLU A 1 87 ? 1.279 -1.412 -19.708 1.00 85.88 87 GLU A O 1
ATOM 688 N N . ASP A 1 88 ? -0.340 0.133 -19.506 1.00 87.06 88 ASP A N 1
ATOM 689 C CA . ASP A 1 88 ? 0.537 1.286 -19.706 1.00 87.06 88 ASP A CA 1
ATOM 690 C C . ASP A 1 88 ? 1.600 1.368 -18.611 1.00 87.06 88 ASP A C 1
ATOM 692 O O . ASP A 1 88 ? 2.772 1.617 -18.884 1.00 87.06 88 ASP A O 1
ATOM 696 N N . CYS A 1 89 ? 1.222 1.083 -17.363 1.00 86.88 89 CYS A N 1
ATOM 697 C CA . CYS A 1 89 ? 2.161 1.041 -16.250 1.00 86.88 89 CYS A CA 1
ATOM 698 C C . CYS A 1 89 ? 3.264 -0.010 -16.467 1.00 86.88 89 CYS A C 1
ATOM 700 O O . CYS A 1 89 ? 4.435 0.282 -16.221 1.00 86.88 89 CYS A O 1
ATOM 702 N N . LEU A 1 90 ? 2.918 -1.194 -16.984 1.00 87.44 90 LEU A N 1
ATOM 703 C CA . LEU A 1 90 ? 3.893 -2.230 -17.327 1.00 87.44 90 LEU A CA 1
ATOM 704 C C . LEU A 1 90 ? 4.836 -1.775 -18.453 1.00 87.44 90 LEU A C 1
ATOM 706 O O . LEU A 1 90 ? 6.049 -1.960 -18.341 1.00 87.44 90 LEU A O 1
ATOM 710 N N . ASN A 1 91 ? 4.295 -1.148 -19.500 1.00 86.06 91 ASN A N 1
ATOM 711 C CA . ASN A 1 91 ? 5.075 -0.670 -20.646 1.00 86.06 91 ASN A CA 1
ATOM 712 C C . ASN A 1 91 ? 6.028 0.477 -20.263 1.00 86.06 91 ASN A C 1
ATOM 714 O O . ASN A 1 91 ? 7.184 0.506 -20.688 1.00 86.06 91 ASN A O 1
ATOM 718 N N . PHE A 1 92 ? 5.566 1.408 -19.428 1.00 86.75 92 PHE A N 1
ATOM 719 C CA . PHE A 1 92 ? 6.320 2.600 -19.044 1.00 86.75 92 PHE A CA 1
ATOM 720 C C . PHE A 1 92 ? 7.295 2.350 -17.891 1.00 86.75 92 PHE A C 1
ATOM 722 O O . PHE A 1 92 ? 8.452 2.774 -17.924 1.00 86.75 92 PHE A O 1
ATOM 729 N N . ALA A 1 93 ? 6.858 1.675 -16.828 1.00 85.56 93 ALA A N 1
ATOM 730 C CA . ALA A 1 93 ? 7.665 1.485 -15.624 1.00 85.56 93 ALA A CA 1
ATOM 731 C C . ALA A 1 93 ? 8.556 0.233 -15.688 1.00 85.56 93 ALA A C 1
ATOM 733 O O . ALA A 1 93 ? 9.570 0.184 -14.993 1.00 85.56 93 ALA A O 1
ATOM 734 N N . GLY A 1 94 ? 8.223 -0.729 -16.553 1.00 88.50 94 GLY A N 1
ATOM 735 C CA . GLY A 1 94 ? 8.855 -2.044 -16.599 1.00 88.50 94 GLY A CA 1
ATOM 736 C C . GLY A 1 94 ? 8.243 -3.021 -15.592 1.00 88.50 94 GLY A C 1
ATOM 737 O O . GLY A 1 94 ? 7.427 -2.651 -14.744 1.00 88.50 94 GLY A O 1
ATOM 738 N N . LEU A 1 95 ? 8.649 -4.292 -15.686 1.00 90.38 95 LEU A N 1
ATOM 739 C CA . LEU A 1 95 ? 8.068 -5.375 -14.887 1.00 90.38 95 LEU A CA 1
ATOM 740 C C . LEU A 1 95 ? 8.240 -5.154 -13.381 1.00 90.38 95 LEU A C 1
ATOM 742 O O . LEU A 1 95 ? 7.282 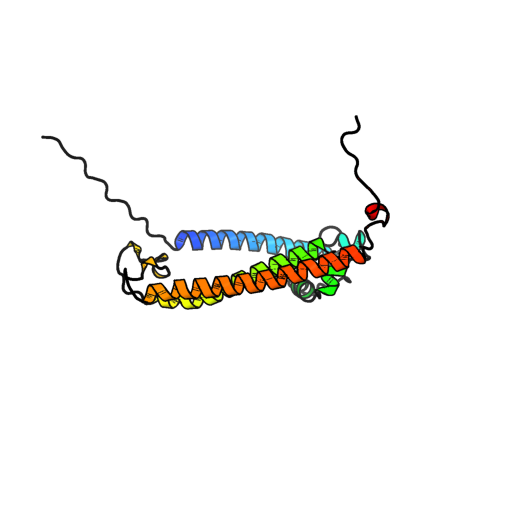-5.310 -12.635 1.00 90.38 95 LEU A O 1
ATOM 746 N N . ASP A 1 96 ? 9.440 -4.797 -12.930 1.00 90.88 96 ASP A N 1
ATOM 747 C CA . ASP A 1 96 ? 9.756 -4.722 -11.500 1.00 90.88 96 ASP A CA 1
ATOM 748 C C . ASP A 1 96 ? 8.918 -3.655 -10.774 1.00 90.88 96 ASP A C 1
ATOM 750 O O . ASP A 1 96 ? 8.205 -3.946 -9.813 1.00 90.88 96 ASP A O 1
ATOM 754 N N . ALA A 1 97 ? 8.890 -2.436 -11.318 1.00 90.81 97 ALA A N 1
ATOM 755 C CA . ALA A 1 97 ? 8.077 -1.347 -10.783 1.00 90.81 97 ALA A CA 1
ATOM 756 C C . ALA A 1 97 ? 6.569 -1.653 -10.851 1.00 90.81 97 ALA A C 1
ATOM 758 O O . ALA A 1 97 ? 5.831 -1.339 -9.914 1.00 90.81 97 ALA A O 1
ATOM 759 N N . TYR A 1 98 ? 6.109 -2.303 -11.925 1.00 92.12 98 TYR A N 1
ATOM 760 C CA . TYR A 1 98 ? 4.725 -2.764 -12.041 1.00 92.12 98 TYR A CA 1
ATOM 761 C C . TYR A 1 98 ? 4.361 -3.763 -10.931 1.00 92.12 98 TYR A C 1
ATOM 763 O O . TYR A 1 98 ? 3.328 -3.614 -10.271 1.00 92.12 98 TYR A O 1
ATOM 771 N N . MET A 1 99 ? 5.227 -4.745 -10.672 1.00 92.50 99 MET A N 1
ATOM 772 C CA . MET A 1 99 ? 5.022 -5.732 -9.608 1.00 92.50 99 MET A CA 1
ATOM 773 C C . MET A 1 99 ? 5.027 -5.086 -8.222 1.00 92.50 99 MET A C 1
ATOM 775 O O . MET A 1 99 ? 4.191 -5.430 -7.386 1.00 92.50 99 MET A O 1
ATOM 779 N N . PHE A 1 100 ? 5.905 -4.108 -7.989 1.00 92.88 100 PHE A N 1
ATOM 780 C CA . PHE A 1 100 ? 5.931 -3.354 -6.738 1.00 92.88 100 PHE A CA 1
ATOM 781 C C . PHE A 1 100 ? 4.619 -2.591 -6.493 1.00 92.88 100 PHE A C 1
ATOM 783 O O . PHE A 1 100 ? 4.040 -2.677 -5.409 1.00 92.88 100 PHE A O 1
ATOM 790 N N . LEU A 1 101 ? 4.084 -1.903 -7.506 1.00 92.62 101 LEU A N 1
ATOM 791 C CA . LEU A 1 101 ? 2.789 -1.216 -7.397 1.00 92.62 101 LEU A CA 1
ATOM 792 C C . LEU A 1 101 ? 1.635 -2.189 -7.143 1.00 92.62 101 LEU A C 1
ATOM 794 O O . LEU A 1 101 ? 0.718 -1.895 -6.370 1.00 92.62 101 LEU A O 1
ATOM 798 N N . ARG A 1 102 ? 1.685 -3.366 -7.767 1.00 92.62 102 ARG A N 1
ATOM 799 C CA . ARG A 1 102 ? 0.696 -4.422 -7.557 1.00 92.62 102 ARG A CA 1
ATOM 800 C C . ARG A 1 102 ? 0.753 -4.978 -6.130 1.00 92.62 102 ARG A C 1
ATOM 802 O O . ARG A 1 102 ? -0.298 -5.149 -5.514 1.00 92.62 102 ARG A O 1
ATOM 809 N N . PHE A 1 103 ? 1.953 -5.139 -5.570 1.00 92.62 103 PHE A N 1
ATOM 810 C CA . PHE A 1 103 ? 2.160 -5.487 -4.161 1.00 92.62 103 PHE A CA 1
ATOM 811 C C . PHE A 1 103 ? 1.605 -4.416 -3.208 1.00 92.62 103 PHE A C 1
ATOM 813 O O . PHE A 1 103 ? 0.888 -4.745 -2.264 1.00 92.62 103 PHE A O 1
ATOM 820 N N . LEU A 1 104 ? 1.835 -3.128 -3.486 1.00 94.44 104 LEU A N 1
ATOM 821 C CA . LEU A 1 104 ? 1.238 -2.046 -2.693 1.00 94.44 104 LEU A CA 1
ATOM 822 C C . LEU A 1 104 ? -0.296 -2.075 -2.745 1.00 94.44 104 LEU A C 1
ATOM 824 O O . LEU A 1 104 ? -0.949 -1.922 -1.713 1.00 94.44 104 LEU A O 1
ATOM 828 N N . ARG A 1 105 ? -0.889 -2.334 -3.919 1.00 92.62 105 ARG A N 1
ATOM 829 C CA . ARG A 1 105 ? -2.349 -2.480 -4.063 1.00 92.62 105 ARG A CA 1
ATOM 830 C C . ARG A 1 105 ? -2.897 -3.712 -3.338 1.00 92.62 105 ARG A C 1
ATOM 832 O O . ARG A 1 105 ? -4.031 -3.705 -2.863 1.00 92.62 105 ARG A O 1
ATOM 839 N N . LEU A 1 106 ? -2.128 -4.794 -3.273 1.00 95.12 106 LEU A N 1
ATOM 840 C CA . LEU A 1 106 ? -2.473 -5.946 -2.445 1.00 95.12 106 LEU A CA 1
ATOM 841 C C . LEU A 1 106 ? -2.502 -5.545 -0.962 1.00 95.12 106 LEU A C 1
ATOM 843 O O . LEU A 1 106 ? -3.496 -5.804 -0.287 1.00 95.12 106 LEU A O 1
ATOM 847 N N . GLY A 1 107 ? -1.480 -4.829 -0.487 1.00 95.19 107 GLY A N 1
ATOM 848 C CA . GLY A 1 107 ? -1.433 -4.304 0.880 1.00 95.19 107 GLY A CA 1
ATOM 849 C C . GLY A 1 107 ? -2.620 -3.395 1.220 1.00 95.19 107 GLY A C 1
ATOM 850 O O . GLY A 1 107 ? -3.233 -3.558 2.276 1.00 95.19 107 GLY A O 1
ATOM 851 N N . THR A 1 108 ? -3.014 -2.490 0.315 1.00 95.44 108 THR A N 1
ATOM 852 C CA . THR A 1 108 ? -4.183 -1.620 0.545 1.00 95.44 108 THR A CA 1
ATOM 853 C C . THR A 1 108 ? -5.496 -2.397 0.584 1.00 95.44 108 THR A C 1
ATOM 855 O O . THR A 1 108 ? -6.337 -2.102 1.432 1.00 95.44 108 THR A O 1
ATOM 858 N N . ARG A 1 109 ? -5.676 -3.423 -0.260 1.00 95.31 109 ARG A N 1
ATOM 859 C CA . ARG A 1 109 ? -6.845 -4.319 -0.185 1.00 95.31 109 ARG A CA 1
ATOM 860 C C . ARG A 1 109 ? -6.890 -5.094 1.129 1.00 95.31 109 ARG A C 1
ATOM 862 O O . ARG A 1 109 ? -7.945 -5.141 1.758 1.00 95.31 109 ARG A O 1
ATOM 869 N N . MET A 1 110 ? -5.761 -5.649 1.575 1.00 95.06 110 MET A N 1
ATOM 870 C CA . MET A 1 110 ? -5.677 -6.358 2.859 1.00 95.06 110 MET A CA 1
ATOM 871 C C . MET A 1 110 ? -6.022 -5.432 4.034 1.00 95.06 110 MET A C 1
ATOM 873 O O . MET A 1 110 ? -6.830 -5.793 4.891 1.00 95.06 110 MET A O 1
ATOM 877 N N . ALA A 1 111 ? -5.473 -4.214 4.041 1.00 95.88 111 ALA A N 1
ATOM 878 C CA . ALA A 1 111 ? -5.776 -3.205 5.054 1.00 95.88 111 ALA A CA 1
ATOM 879 C C . ALA A 1 111 ? -7.251 -2.772 5.022 1.00 95.88 111 ALA A C 1
ATOM 881 O O . ALA A 1 111 ? -7.865 -2.605 6.076 1.00 95.88 111 ALA A O 1
ATOM 882 N N . PHE A 1 112 ? -7.844 -2.635 3.833 1.00 96.50 112 PHE A N 1
ATOM 883 C CA . PHE A 1 112 ? -9.260 -2.309 3.676 1.00 96.50 112 PHE A CA 1
ATOM 884 C C . PHE A 1 112 ? -10.160 -3.398 4.270 1.00 96.50 112 PHE A C 1
ATOM 886 O O . PHE A 1 112 ? -11.018 -3.091 5.094 1.00 96.50 112 PHE A O 1
ATOM 893 N N . VAL A 1 113 ? -9.913 -4.672 3.943 1.00 95.75 113 VAL A N 1
ATOM 894 C CA . VAL A 1 113 ? -10.653 -5.804 4.530 1.00 95.75 113 VAL A CA 1
ATOM 895 C C . VAL A 1 113 ? -10.497 -5.824 6.053 1.00 95.75 113 VAL A C 1
ATOM 897 O O . VAL A 1 113 ? -11.492 -5.959 6.766 1.00 95.75 113 VAL A O 1
ATOM 900 N N . GLY A 1 114 ? -9.278 -5.630 6.565 1.00 94.94 114 GLY A N 1
ATOM 901 C CA . GLY A 1 114 ? -9.029 -5.559 8.008 1.00 94.94 114 GLY A CA 1
ATOM 902 C C . GLY A 1 114 ? -9.774 -4.401 8.679 1.00 94.94 114 GLY A C 1
ATOM 903 O O . GLY A 1 114 ? -10.331 -4.568 9.764 1.00 94.94 114 GLY A O 1
ATOM 904 N N . THR A 1 115 ? -9.864 -3.252 8.006 1.00 95.19 115 THR A N 1
ATOM 905 C CA . THR A 1 115 ? -10.611 -2.078 8.484 1.00 95.19 115 THR A CA 1
ATOM 906 C C . THR A 1 115 ? -12.110 -2.367 8.528 1.00 95.19 115 THR A C 1
ATOM 908 O O . THR A 1 115 ? -12.744 -2.119 9.550 1.00 95.19 115 THR A O 1
ATOM 911 N N . CYS A 1 116 ? -12.677 -2.955 7.470 1.00 94.50 116 CYS A N 1
ATOM 912 C CA . CYS A 1 116 ? -14.086 -3.353 7.434 1.00 94.50 116 CYS A CA 1
ATOM 913 C C . CYS A 1 116 ? -14.439 -4.332 8.558 1.00 94.50 116 CYS A C 1
ATOM 915 O O . CYS A 1 116 ? -15.457 -4.149 9.221 1.00 94.50 116 CYS A O 1
ATOM 917 N N . MET A 1 117 ? -13.589 -5.331 8.812 1.00 93.19 117 MET A N 1
ATOM 918 C CA . MET A 1 117 ? -13.794 -6.249 9.935 1.00 93.19 117 MET A CA 1
ATOM 919 C C . MET A 1 117 ? -13.706 -5.501 11.265 1.00 93.19 117 MET A C 1
ATOM 921 O O . MET A 1 117 ? -14.602 -5.622 12.093 1.00 93.19 117 MET A O 1
ATOM 925 N N . SER A 1 118 ? -12.694 -4.651 11.446 1.00 91.56 118 SER A N 1
ATOM 926 C CA . SER A 1 118 ? -12.521 -3.853 12.668 1.00 91.56 118 SER A CA 1
ATOM 927 C C . SER A 1 118 ? -13.744 -2.984 12.972 1.00 91.56 118 SER A C 1
ATOM 929 O O . SER A 1 118 ? -14.171 -2.930 14.121 1.00 91.56 118 SER A O 1
ATOM 931 N N . LEU A 1 119 ? -14.373 -2.379 11.957 1.00 92.12 119 LEU A N 1
ATOM 932 C CA . LEU A 1 119 ? -15.614 -1.610 12.120 1.00 92.12 119 LEU A CA 1
ATOM 933 C C . LEU A 1 119 ? -16.773 -2.438 12.701 1.00 92.12 119 LEU A C 1
ATOM 935 O O . LEU A 1 119 ? -17.621 -1.874 13.387 1.00 92.12 119 LEU A O 1
ATOM 939 N N . VAL A 1 120 ? -16.800 -3.755 12.473 1.00 90.19 120 VAL A N 1
ATOM 940 C CA . VAL A 1 120 ? -17.779 -4.676 13.078 1.00 90.19 120 VAL A CA 1
ATOM 941 C C . VAL A 1 120 ? -17.391 -5.043 14.515 1.00 90.19 120 VAL A C 1
ATOM 943 O O . VAL A 1 120 ? -18.263 -5.183 15.371 1.00 90.19 120 VAL A O 1
ATOM 946 N N . LEU A 1 121 ? -16.093 -5.167 14.813 1.00 89.25 121 LEU A N 1
ATOM 947 C CA . LEU A 1 121 ? -15.610 -5.498 16.160 1.00 89.25 121 LEU A CA 1
ATOM 948 C C . LEU A 1 121 ? -15.725 -4.317 17.138 1.00 89.25 121 LEU A C 1
ATOM 950 O O . LEU A 1 121 ? -15.983 -4.532 18.318 1.00 89.25 121 LEU A O 1
ATOM 954 N N . LEU A 1 122 ? -15.570 -3.074 16.673 1.00 90.19 122 LEU A N 1
ATOM 955 C CA . LEU A 1 122 ? -15.654 -1.882 17.527 1.00 90.19 122 LEU A CA 1
ATOM 956 C C . LEU A 1 122 ? -16.969 -1.778 18.330 1.00 90.19 122 LEU A C 1
ATOM 958 O O . LEU A 1 122 ? -16.887 -1.639 19.551 1.00 90.19 122 LEU A O 1
ATOM 962 N N . PRO A 1 123 ? -18.174 -1.875 17.730 1.00 88.00 123 PRO A N 1
ATOM 963 C CA . PRO A 1 123 ? -19.423 -1.851 18.494 1.00 88.00 123 PRO A CA 1
ATOM 964 C C . PRO A 1 123 ? -19.591 -3.082 19.397 1.00 88.00 123 PRO A C 1
ATOM 966 O O . PRO A 1 123 ? -20.190 -2.980 20.468 1.00 88.00 123 PRO A O 1
ATOM 969 N N . LEU A 1 124 ? -19.034 -4.236 19.010 1.00 87.62 124 LEU A N 1
ATOM 970 C CA . LEU A 1 124 ? -19.043 -5.437 19.848 1.00 87.62 124 LEU A CA 1
ATOM 971 C C . LEU A 1 124 ? -18.242 -5.218 21.139 1.00 87.62 124 LEU A C 1
ATOM 973 O O . LEU A 1 124 ? -18.723 -5.537 22.224 1.00 87.62 124 LEU A O 1
ATOM 977 N N . TYR A 1 125 ? -17.048 -4.636 21.043 1.00 88.00 125 TYR A N 1
ATOM 978 C CA . TYR A 1 125 ? -16.255 -4.285 22.222 1.00 88.00 125 TYR A CA 1
ATOM 979 C C . TYR A 1 125 ? -16.913 -3.156 23.022 1.00 88.00 125 TYR A C 1
ATOM 981 O O . TYR A 1 125 ? -16.992 -3.226 24.248 1.00 88.00 125 TYR A O 1
ATOM 989 N N . ALA A 1 126 ? -17.515 -2.179 22.336 1.00 84.94 126 ALA A N 1
ATOM 990 C CA . ALA A 1 126 ? -18.222 -1.070 22.967 1.00 84.94 126 ALA A CA 1
ATOM 991 C C . ALA A 1 126 ? -19.519 -1.466 23.714 1.00 84.94 126 ALA A C 1
ATOM 993 O O . ALA A 1 126 ? -20.076 -0.651 24.453 1.00 84.94 126 ALA A O 1
ATOM 994 N N . THR A 1 127 ? -20.007 -2.694 23.553 1.00 85.06 127 THR A N 1
ATOM 995 C CA . THR A 1 127 ? -21.173 -3.230 24.279 1.00 85.06 127 THR A CA 1
ATOM 996 C C . THR A 1 127 ? -20.784 -4.206 25.396 1.00 85.06 127 THR A C 1
ATOM 998 O O . THR A 1 127 ? -21.655 -4.819 26.010 1.00 85.06 127 THR A O 1
ATOM 1001 N N . GLY A 1 128 ? -19.487 -4.352 25.693 1.00 80.12 128 GLY A N 1
ATOM 1002 C CA . GLY A 1 128 ? -19.002 -5.159 26.814 1.00 80.12 128 GLY A CA 1
ATOM 1003 C C . GLY A 1 128 ? -19.433 -4.618 28.184 1.00 80.12 128 GLY A C 1
ATOM 1004 O O . GLY A 1 128 ? -19.588 -3.409 28.372 1.00 80.12 128 GLY A O 1
ATOM 1005 N N . GLU A 1 129 ? -19.631 -5.526 29.136 1.00 77.19 129 GLU A N 1
ATOM 1006 C CA . GLU A 1 129 ? -20.146 -5.233 30.485 1.00 77.19 129 GLU A CA 1
ATOM 1007 C C . GLU A 1 129 ? -19.035 -5.185 31.550 1.00 77.19 129 GLU A C 1
ATOM 1009 O O . GLU A 1 129 ? -19.296 -4.809 32.692 1.00 77.19 129 GLU A O 1
ATOM 1014 N N . ALA A 1 130 ? -17.783 -5.504 31.185 1.00 75.50 130 ALA A N 1
ATOM 1015 C CA . ALA A 1 130 ? -16.663 -5.416 32.115 1.00 75.50 130 ALA A CA 1
ATOM 1016 C C . ALA A 1 130 ? -16.411 -3.956 32.526 1.00 75.50 130 ALA A C 1
ATOM 1018 O O . ALA A 1 130 ? -16.425 -3.046 31.692 1.00 75.50 130 ALA A O 1
ATOM 1019 N N . THR A 1 131 ? -16.182 -3.747 33.823 1.00 68.75 131 THR A N 1
ATOM 1020 C CA . THR A 1 131 ? -15.982 -2.431 34.440 1.00 68.75 131 THR A CA 1
ATOM 1021 C C . THR A 1 131 ? -14.692 -2.423 35.260 1.00 68.75 131 THR A C 1
ATOM 1023 O O . THR A 1 131 ? -14.443 -3.323 36.058 1.00 68.75 131 THR A O 1
ATOM 1026 N N . GLY A 1 132 ? -13.852 -1.406 35.052 1.00 70.62 132 GLY A N 1
ATOM 1027 C CA . GLY A 1 132 ? -12.588 -1.214 35.770 1.00 70.62 132 GLY A CA 1
ATOM 1028 C C . GLY A 1 132 ? -11.712 -0.130 35.134 1.00 70.62 132 GLY A C 1
ATOM 1029 O O . GLY A 1 132 ? -11.896 0.208 33.966 1.00 70.62 132 GLY A O 1
ATOM 1030 N N . LEU A 1 133 ? -10.730 0.389 35.878 1.00 63.72 133 LEU A N 1
ATOM 1031 C CA . LEU A 1 133 ? -9.765 1.397 35.390 1.00 63.72 133 LEU A CA 1
ATOM 1032 C C . LEU A 1 133 ? -8.998 0.930 34.140 1.00 63.72 133 LEU A C 1
ATOM 1034 O O . LEU A 1 133 ? -8.662 1.729 33.271 1.00 63.72 133 LEU A O 1
ATOM 1038 N N . GLU A 1 134 ? -8.777 -0.379 34.012 1.00 64.69 134 GLU A N 1
ATOM 1039 C CA . GLU A 1 134 ? -8.121 -0.994 32.854 1.00 64.69 134 GLU A CA 1
ATOM 1040 C C . GLU A 1 134 ? -9.003 -1.030 31.599 1.00 64.69 134 GLU A C 1
ATOM 1042 O O . GLU A 1 134 ? -8.497 -1.315 30.519 1.00 64.69 134 GLU A O 1
ATOM 1047 N N . THR A 1 135 ? -10.297 -0.714 31.706 1.00 63.31 135 THR A N 1
ATOM 1048 C CA . THR A 1 135 ? -11.242 -0.695 30.575 1.00 63.31 135 THR A CA 1
ATOM 1049 C C . THR A 1 135 ? -11.505 0.706 30.031 1.00 63.31 135 THR A C 1
ATOM 1051 O O . THR A 1 135 ? -12.271 0.842 29.085 1.00 63.31 135 THR A O 1
ATOM 1054 N N . GLU A 1 136 ? -10.881 1.755 30.575 1.00 70.44 136 GLU A N 1
ATOM 1055 C CA . GLU A 1 136 ? -11.154 3.133 30.159 1.00 70.44 136 GLU A CA 1
ATOM 1056 C C . GLU A 1 136 ? -10.423 3.557 28.869 1.00 70.44 136 GLU A C 1
ATOM 1058 O O . GLU A 1 136 ? -9.406 2.994 28.460 1.00 70.44 136 GLU A O 1
ATOM 1063 N N . GLN A 1 137 ? -10.954 4.602 28.222 1.00 81.12 137 GLN A N 1
ATOM 1064 C CA . GLN A 1 137 ? -10.372 5.269 27.050 1.00 81.12 137 GLN A CA 1
ATOM 1065 C C . GLN A 1 137 ? -10.088 4.313 25.879 1.00 81.12 137 GLN A C 1
ATOM 1067 O O . GLN A 1 137 ? -11.023 3.891 25.201 1.00 81.12 137 GLN A O 1
ATOM 1072 N N . PHE A 1 138 ? -8.817 4.001 25.601 1.00 76.00 138 PHE A N 1
ATOM 1073 C CA . PHE A 1 138 ? -8.427 3.121 24.497 1.00 76.00 138 PHE A CA 1
ATOM 1074 C C . PHE A 1 138 ? -8.921 1.684 24.709 1.00 76.00 138 PHE A C 1
ATOM 1076 O O . PHE A 1 138 ? -9.355 1.023 23.764 1.00 76.00 138 PHE A O 1
ATOM 1083 N N . ASN A 1 139 ? -8.936 1.226 25.961 1.00 78.50 139 ASN A N 1
ATOM 1084 C CA . ASN A 1 139 ? -9.298 -0.146 26.301 1.00 78.50 139 ASN A CA 1
ATOM 1085 C C . ASN A 1 139 ? -10.809 -0.416 26.213 1.00 78.50 139 ASN A C 1
ATOM 1087 O O . ASN A 1 139 ? -11.222 -1.573 26.200 1.00 78.50 139 ASN A O 1
ATOM 1091 N N . LEU A 1 140 ? -11.633 0.625 26.033 1.00 79.06 140 LEU A N 1
ATOM 1092 C CA . LEU A 1 140 ? -13.063 0.478 25.730 1.00 79.06 140 LEU A CA 1
ATOM 1093 C C . LEU A 1 140 ? -13.308 -0.206 24.379 1.00 79.06 140 LEU A C 1
ATOM 1095 O O . LEU A 1 140 ? -14.375 -0.783 24.166 1.00 79.06 140 LEU A O 1
ATOM 1099 N N . LEU A 1 141 ? -12.348 -0.090 23.460 1.00 82.38 141 LEU A N 1
ATOM 1100 C CA . LEU A 1 141 ? -12.436 -0.582 22.085 1.00 82.38 141 LEU A CA 1
ATOM 1101 C C . LEU A 1 141 ? -11.667 -1.893 21.883 1.00 82.38 141 LEU A C 1
ATOM 1103 O O . LEU A 1 141 ? -11.459 -2.308 20.743 1.00 82.38 141 LEU A O 1
ATOM 1107 N N . THR A 1 142 ? -11.218 -2.533 22.961 1.00 83.44 142 THR A N 1
ATOM 1108 C CA . THR A 1 142 ? -10.421 -3.761 22.902 1.00 83.44 142 THR A CA 1
ATOM 1109 C C . THR A 1 142 ? -11.136 -4.921 23.594 1.00 83.44 142 THR A C 1
ATOM 1111 O O . THR A 1 142 ? -12.162 -4.757 24.255 1.00 83.44 142 THR A O 1
ATOM 1114 N N . MET A 1 143 ? -10.572 -6.126 23.461 1.00 83.31 143 MET A N 1
ATOM 1115 C CA . MET A 1 143 ? -11.084 -7.323 24.139 1.00 83.31 143 MET A CA 1
ATOM 1116 C C . MET A 1 143 ? -11.072 -7.204 25.671 1.00 83.31 143 MET A C 1
ATOM 1118 O O . MET A 1 143 ? -11.767 -7.977 26.319 1.00 83.31 143 MET A O 1
ATOM 1122 N N . ALA A 1 144 ? -10.343 -6.240 26.250 1.00 82.62 144 ALA A N 1
ATOM 1123 C CA . ALA A 1 144 ? -10.295 -6.009 27.696 1.00 82.62 144 ALA A CA 1
ATOM 1124 C C . ALA A 1 144 ? -11.672 -5.691 28.304 1.00 82.62 144 ALA A C 1
ATOM 1126 O O . ALA A 1 144 ? -11.887 -5.901 29.493 1.00 82.62 144 ALA A O 1
ATOM 1127 N N . ARG A 1 145 ? -12.624 -5.214 27.490 1.00 81.12 145 ARG A N 1
ATOM 1128 C CA . ARG A 1 145 ? -13.991 -4.925 27.933 1.00 81.12 145 ARG A CA 1
ATOM 1129 C C . ARG A 1 145 ? -14.929 -6.147 27.915 1.00 81.12 145 ARG A C 1
ATOM 1131 O O . ARG A 1 145 ? -16.076 -6.065 28.363 1.00 81.12 145 ARG A O 1
ATOM 1138 N N . LEU A 1 146 ? -14.480 -7.279 27.376 1.00 83.38 146 LEU A N 1
ATOM 1139 C CA . LEU A 1 146 ? -15.263 -8.513 27.358 1.00 83.38 146 LEU A CA 1
ATOM 1140 C C . LEU A 1 146 ? -15.063 -9.295 28.658 1.00 83.38 146 LEU A C 1
ATOM 1142 O O . LEU A 1 146 ? -13.955 -9.404 29.169 1.00 83.38 146 LEU A O 1
ATOM 1146 N N . GLU A 1 147 ? -16.146 -9.874 29.172 1.00 81.12 147 GLU A N 1
ATOM 1147 C CA . GLU A 1 147 ? -16.094 -10.721 30.362 1.00 81.12 147 GLU A CA 1
ATOM 1148 C C . GLU A 1 147 ? -15.427 -12.072 30.053 1.00 81.12 147 GLU A C 1
ATOM 1150 O O . GLU A 1 147 ? -15.620 -12.660 28.974 1.00 81.12 147 GLU A O 1
ATOM 1155 N N . GLN A 1 148 ? -14.660 -12.570 31.027 1.00 77.38 148 GLN A N 1
ATOM 1156 C CA . GLN A 1 148 ? -14.005 -13.873 30.981 1.00 77.38 148 GLN A CA 1
ATOM 1157 C C . GLN A 1 148 ? -15.064 -14.974 30.764 1.00 77.38 148 GLN A C 1
ATOM 1159 O O . GLN A 1 148 ? -16.062 -15.028 31.471 1.00 77.38 148 GLN A O 1
ATOM 1164 N N . ALA A 1 149 ? -14.845 -15.859 29.785 1.00 78.56 149 ALA A N 1
ATOM 1165 C CA . ALA A 1 149 ? -15.759 -16.949 29.396 1.00 78.56 149 ALA A CA 1
ATOM 1166 C C . ALA A 1 149 ? -17.089 -16.543 28.717 1.00 78.56 149 ALA A C 1
ATOM 1168 O O . ALA A 1 149 ? -17.967 -17.388 28.527 1.00 78.56 149 ALA A O 1
ATOM 1169 N N . SER A 1 150 ? -17.234 -15.294 28.261 1.00 82.25 150 SER A N 1
ATOM 1170 C CA . SER A 1 150 ? -18.410 -14.901 27.475 1.00 82.25 150 SER A CA 1
ATOM 1171 C C . SER A 1 150 ? -18.414 -15.510 26.062 1.00 82.25 150 SER A C 1
ATOM 1173 O O . SER A 1 150 ? -17.387 -15.603 25.386 1.00 82.25 150 SER A O 1
ATOM 1175 N N . MET A 1 151 ? -19.605 -15.846 25.549 1.00 83.00 151 MET A N 1
ATOM 1176 C CA . MET A 1 151 ? -19.787 -16.295 24.154 1.00 83.00 151 MET A CA 1
ATOM 1177 C C . MET A 1 151 ? -19.357 -15.234 23.125 1.00 83.00 151 MET A C 1
ATOM 1179 O O . MET A 1 151 ? -19.070 -15.560 21.974 1.00 83.00 151 MET A O 1
ATOM 1183 N N . ARG A 1 152 ? -19.265 -13.963 23.540 1.00 82.50 152 ARG A N 1
ATOM 1184 C CA . ARG A 1 152 ? -18.844 -12.831 22.701 1.00 82.50 152 ARG A CA 1
ATOM 1185 C C . ARG A 1 152 ? -17.377 -12.947 22.254 1.00 82.50 152 ARG A C 1
ATOM 1187 O O . ARG A 1 152 ? -17.031 -12.401 21.209 1.00 82.50 152 ARG A O 1
ATOM 1194 N N . LEU A 1 153 ? -16.543 -13.712 22.970 1.00 86.25 153 LEU A N 1
ATOM 1195 C CA . LEU A 1 153 ? -15.142 -13.977 22.605 1.00 86.25 153 LEU A CA 1
ATOM 1196 C C . LEU A 1 153 ? -14.989 -14.827 21.333 1.00 86.25 153 LEU A C 1
ATOM 1198 O O . LEU A 1 153 ? -13.962 -14.740 20.667 1.00 86.25 153 LEU A O 1
ATOM 1202 N N . TRP A 1 154 ? -16.010 -15.595 20.942 1.00 90.31 154 TRP A N 1
ATOM 1203 C CA . TRP A 1 154 ? -15.963 -16.386 19.707 1.00 90.31 154 TRP A CA 1
ATOM 1204 C C . TRP A 1 154 ? -16.039 -15.532 18.441 1.00 90.31 154 TRP A C 1
ATOM 1206 O O . TRP A 1 154 ? -15.524 -15.933 17.398 1.00 90.31 154 TRP A O 1
ATOM 1216 N N . VAL A 1 155 ? -16.648 -14.346 18.515 1.00 90.56 155 VAL A N 1
ATOM 1217 C CA . VAL A 1 155 ? -16.827 -13.458 17.359 1.00 90.56 155 VAL A CA 1
ATOM 1218 C C . VAL A 1 155 ? -15.488 -13.022 16.745 1.00 90.56 155 VAL A C 1
ATOM 1220 O O . VAL A 1 155 ? -15.302 -13.259 15.549 1.00 90.56 155 VAL A O 1
ATOM 1223 N N . PRO A 1 156 ? -14.521 -12.448 17.495 1.00 91.94 156 PRO A N 1
ATOM 1224 C CA . PRO A 1 156 ? -13.218 -12.109 16.927 1.00 91.94 156 PRO A CA 1
ATOM 1225 C C . PRO A 1 156 ? -12.452 -13.342 16.434 1.00 91.94 156 PRO A C 1
ATOM 1227 O O . PRO A 1 156 ? -11.757 -13.246 15.428 1.00 91.94 156 PRO A O 1
ATOM 1230 N N . THR A 1 157 ? -12.609 -14.510 17.070 1.00 92.69 157 THR A N 1
ATOM 1231 C CA . THR A 1 157 ? -11.986 -15.760 16.605 1.00 92.69 157 THR A CA 1
ATOM 1232 C C . THR A 1 157 ? -12.520 -16.186 15.238 1.00 92.69 157 THR A C 1
ATOM 1234 O O . THR A 1 157 ? -11.738 -16.494 14.340 1.00 92.69 157 THR A O 1
ATOM 1237 N N . VAL A 1 158 ? -13.840 -16.181 15.043 1.00 94.62 158 VAL A N 1
ATOM 1238 C CA . VAL A 1 158 ? -14.456 -16.522 13.750 1.00 94.62 158 VAL A CA 1
ATOM 1239 C C . VAL A 1 158 ? -14.071 -15.498 12.681 1.00 94.62 158 VAL A C 1
ATOM 1241 O O . VAL A 1 158 ? -13.697 -15.877 11.571 1.00 94.62 158 VAL A O 1
ATOM 1244 N N . LEU A 1 159 ? -14.093 -14.205 13.017 1.00 93.94 159 LEU A N 1
ATOM 1245 C CA . LEU A 1 159 ? -13.685 -13.143 12.094 1.00 93.94 159 LEU A CA 1
ATOM 1246 C C . LEU A 1 159 ? -12.202 -13.236 11.721 1.00 93.94 159 LEU A C 1
ATOM 1248 O O . LEU A 1 159 ? -11.860 -12.990 10.568 1.00 93.94 159 LEU A O 1
ATOM 1252 N N . TRP A 1 160 ? -11.339 -13.664 12.643 1.00 94.88 160 TRP A N 1
ATOM 1253 C CA . TRP A 1 160 ? -9.930 -13.943 12.367 1.00 94.88 160 TRP A CA 1
ATOM 1254 C C . TRP A 1 160 ? -9.752 -15.077 11.350 1.00 94.88 160 TRP A C 1
ATOM 1256 O O . TRP A 1 160 ? -9.000 -14.925 10.387 1.00 94.88 160 TRP A O 1
ATOM 1266 N N . TRP A 1 161 ? -10.490 -16.180 11.497 1.00 96.56 161 TRP A N 1
ATOM 1267 C CA . TRP A 1 161 ? -10.475 -17.265 10.510 1.00 96.56 161 TRP A CA 1
ATOM 1268 C C . TRP A 1 161 ? -10.949 -16.799 9.129 1.00 96.56 161 TRP A C 1
ATOM 1270 O O . TRP A 1 161 ? -10.300 -17.092 8.125 1.00 96.56 161 TRP A O 1
ATOM 1280 N N . ILE A 1 162 ? -12.035 -16.022 9.069 1.00 96.12 162 ILE A N 1
ATOM 1281 C CA . ILE A 1 162 ? -12.533 -15.435 7.814 1.00 96.12 162 ILE A CA 1
ATOM 1282 C C . ILE A 1 162 ? -11.483 -14.501 7.198 1.00 96.12 162 ILE A C 1
ATOM 1284 O O . ILE A 1 162 ? -11.226 -14.564 5.995 1.00 96.12 162 ILE A O 1
ATOM 1288 N N . PHE A 1 163 ? -10.843 -13.664 8.013 1.00 95.50 163 PHE A N 1
ATOM 1289 C CA . PHE A 1 163 ? -9.802 -12.738 7.576 1.00 95.50 163 PHE A CA 1
ATOM 1290 C C . PHE A 1 163 ? -8.601 -13.468 6.967 1.00 95.50 163 PHE A C 1
ATOM 1292 O O . PHE A 1 163 ? -8.170 -13.114 5.868 1.00 95.50 163 PHE A O 1
ATOM 1299 N N . ILE A 1 164 ? -8.116 -14.533 7.619 1.00 96.75 164 ILE A N 1
ATOM 1300 C CA . ILE A 1 164 ? -7.041 -15.378 7.081 1.00 96.75 164 ILE A CA 1
ATOM 1301 C C . ILE A 1 164 ? -7.442 -15.969 5.728 1.00 96.75 164 ILE A C 1
ATOM 1303 O O . ILE A 1 164 ? -6.659 -15.901 4.782 1.00 96.75 164 ILE A O 1
ATOM 1307 N N . LEU A 1 165 ? -8.654 -16.519 5.604 1.00 97.12 165 LEU A N 1
ATOM 1308 C CA . LEU A 1 165 ? -9.119 -17.111 4.345 1.00 97.12 165 LEU A CA 1
ATOM 1309 C C . LEU A 1 165 ? -9.161 -16.084 3.205 1.00 97.12 165 LEU A C 1
ATOM 1311 O O . LEU A 1 165 ? -8.743 -16.391 2.087 1.00 97.12 165 LEU A O 1
ATOM 1315 N N . ILE A 1 166 ? -9.621 -14.860 3.484 1.00 96.38 166 ILE A N 1
ATOM 1316 C CA . ILE A 1 166 ? -9.638 -13.774 2.494 1.00 96.38 166 ILE A CA 1
ATOM 1317 C C . ILE A 1 166 ? -8.211 -13.393 2.091 1.00 96.38 166 ILE A C 1
ATOM 1319 O O . ILE A 1 166 ? -7.927 -13.295 0.898 1.00 96.38 166 ILE A O 1
ATOM 1323 N N . ILE A 1 167 ? -7.297 -13.234 3.053 1.00 96.12 167 ILE A N 1
ATOM 1324 C CA . ILE A 1 167 ? -5.894 -12.910 2.761 1.00 96.12 167 ILE A CA 1
ATOM 1325 C C . ILE A 1 167 ? -5.242 -13.999 1.917 1.00 96.12 167 ILE A C 1
ATOM 1327 O O . ILE A 1 167 ? -4.597 -13.681 0.921 1.00 96.12 167 ILE A O 1
ATOM 1331 N N . LEU A 1 168 ? -5.409 -15.271 2.286 1.00 96.88 168 LEU A N 1
ATOM 1332 C CA . LEU A 1 168 ? -4.834 -16.389 1.539 1.00 96.88 168 LEU A CA 1
ATOM 1333 C C . LEU A 1 168 ? -5.365 -16.429 0.105 1.00 96.88 168 LEU A C 1
ATOM 1335 O O . LEU A 1 168 ? -4.590 -16.658 -0.822 1.00 96.88 168 LEU A O 1
ATOM 1339 N N . LYS A 1 169 ? -6.659 -16.148 -0.094 1.00 96.69 169 LYS A N 1
ATOM 1340 C CA . LYS A 1 169 ? -7.260 -16.042 -1.428 1.00 96.69 169 LYS A CA 1
ATOM 1341 C C . LYS A 1 169 ? -6.639 -14.905 -2.244 1.00 96.69 169 LYS A C 1
ATOM 1343 O O . LYS A 1 169 ? -6.229 -15.143 -3.378 1.00 96.69 169 LYS A O 1
ATOM 1348 N N . GLU A 1 170 ? -6.565 -13.694 -1.694 1.00 96.00 170 GLU A N 1
ATOM 1349 C CA . GLU A 1 170 ? -5.978 -12.537 -2.390 1.00 96.00 170 GLU A CA 1
ATOM 1350 C C . GLU A 1 170 ? -4.491 -12.773 -2.701 1.00 96.00 170 GLU A C 1
ATOM 1352 O O . GLU A 1 170 ? -4.032 -12.499 -3.809 1.00 96.00 170 GLU A O 1
ATOM 1357 N N . LEU A 1 171 ? -3.745 -13.357 -1.757 1.00 96.25 171 LEU A N 1
ATOM 1358 C CA . LEU A 1 171 ? -2.336 -13.699 -1.939 1.00 96.25 171 LEU A CA 1
ATOM 1359 C C . LEU A 1 171 ? -2.146 -14.750 -3.037 1.00 96.25 171 LEU A C 1
ATOM 1361 O O . LEU A 1 171 ? -1.251 -14.611 -3.867 1.00 96.25 171 LEU A O 1
ATOM 1365 N N . TRP A 1 172 ? -2.996 -15.778 -3.072 1.00 96.94 172 TRP A N 1
ATOM 1366 C CA . TRP A 1 172 ? -2.948 -16.816 -4.100 1.00 96.94 172 TRP A CA 1
ATOM 1367 C C . TRP A 1 172 ? -3.216 -16.253 -5.499 1.00 96.94 172 TRP A C 1
ATOM 1369 O O . TRP A 1 172 ? -2.490 -16.564 -6.444 1.00 96.94 172 TRP A O 1
ATOM 1379 N N . GLN A 1 173 ? -4.223 -15.385 -5.630 1.00 95.38 173 GLN A N 1
ATOM 1380 C CA . GLN A 1 173 ? -4.538 -14.721 -6.898 1.00 95.38 173 GLN A CA 1
ATOM 1381 C C . GLN A 1 173 ? -3.365 -13.869 -7.395 1.00 95.38 173 GLN A C 1
ATOM 1383 O O . GLN A 1 173 ? -3.004 -13.929 -8.573 1.00 95.38 173 GLN A O 1
ATOM 1388 N N . GLU A 1 174 ? -2.734 -13.110 -6.499 1.00 95.12 174 GLU A N 1
ATOM 1389 C CA . GLU A 1 174 ? -1.572 -12.294 -6.850 1.00 95.12 174 GLU A CA 1
ATOM 1390 C C . GLU A 1 174 ? -0.329 -13.128 -7.165 1.00 95.12 174 GLU A C 1
ATOM 1392 O O . GLU A 1 174 ? 0.407 -12.800 -8.095 1.00 95.12 174 GLU A O 1
ATOM 1397 N N . TRP A 1 175 ? -0.121 -14.242 -6.464 1.00 94.94 175 TRP A N 1
ATOM 1398 C CA . TRP A 1 175 ? 0.967 -15.177 -6.751 1.00 94.94 175 TRP A CA 1
ATOM 1399 C C . TRP A 1 175 ? 0.861 -15.770 -8.160 1.00 94.94 175 TRP A C 1
ATOM 1401 O O . TRP A 1 175 ? 1.839 -15.782 -8.913 1.00 94.94 175 TRP A O 1
ATOM 1411 N N . GLN A 1 176 ? -0.330 -16.236 -8.546 1.00 95.75 176 GLN A N 1
ATOM 1412 C CA . GLN A 1 176 ? -0.563 -16.781 -9.886 1.00 95.75 176 GLN A CA 1
ATOM 1413 C C . GLN A 1 176 ? -0.326 -15.723 -10.968 1.00 95.75 176 GLN A C 1
ATOM 1415 O O . GLN A 1 176 ? 0.381 -15.983 -11.945 1.00 95.75 176 GLN A O 1
ATOM 1420 N N . ALA A 1 177 ? -0.849 -14.511 -10.764 1.00 92.88 177 ALA A N 1
ATOM 1421 C CA . ALA A 1 177 ? -0.629 -13.410 -11.690 1.00 92.88 177 ALA A CA 1
ATOM 1422 C C . ALA A 1 177 ? 0.855 -13.022 -11.786 1.00 92.88 177 ALA A C 1
ATOM 1424 O O . ALA A 1 177 ? 1.357 -12.772 -12.884 1.00 92.88 177 ALA A O 1
ATOM 1425 N N . TYR A 1 178 ? 1.580 -13.017 -10.662 1.00 93.00 178 TYR A N 1
ATOM 1426 C CA . TYR A 1 178 ? 3.016 -12.757 -10.647 1.00 93.00 178 TYR A CA 1
ATOM 1427 C C . TYR A 1 178 ? 3.771 -13.746 -11.545 1.00 93.00 178 TYR A C 1
ATOM 1429 O O . TYR A 1 178 ? 4.585 -13.340 -12.381 1.00 93.00 178 TYR A O 1
ATOM 1437 N N . GLY A 1 179 ? 3.465 -15.040 -11.407 1.00 94.50 179 GLY A N 1
ATOM 1438 C CA . GLY A 1 179 ? 4.066 -16.097 -12.218 1.00 94.50 179 GLY A CA 1
ATOM 1439 C C . GLY A 1 179 ? 3.831 -15.889 -13.713 1.00 94.50 179 GLY A C 1
ATOM 1440 O O . GLY A 1 179 ? 4.776 -15.948 -14.502 1.00 94.50 179 GLY A O 1
ATOM 1441 N N . GLU A 1 180 ? 2.598 -15.568 -14.101 1.00 94.12 180 GLU A N 1
ATOM 1442 C CA . GLU A 1 180 ? 2.239 -15.327 -15.499 1.00 94.12 180 GLU A CA 1
ATOM 1443 C C . GLU A 1 180 ? 2.962 -14.108 -16.092 1.00 94.12 180 GLU A C 1
ATOM 1445 O O . GLU A 1 180 ? 3.558 -14.196 -17.170 1.00 94.12 180 GLU A O 1
ATOM 1450 N N . HIS A 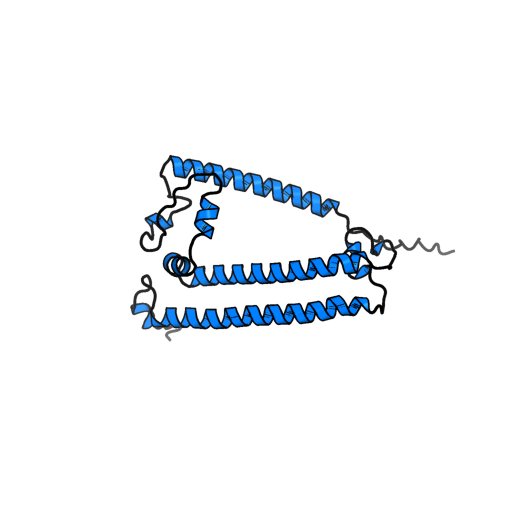1 181 ? 2.961 -12.974 -15.388 1.00 92.31 181 HIS A N 1
ATOM 1451 C CA . HIS A 1 181 ? 3.644 -11.765 -15.854 1.00 92.31 181 HIS A CA 1
ATOM 1452 C C . HIS A 1 181 ? 5.158 -11.971 -15.961 1.00 92.31 181 HIS A C 1
ATOM 1454 O O . HIS A 1 181 ? 5.767 -11.539 -16.943 1.00 92.31 181 HIS A O 1
ATOM 1460 N N . ARG A 1 182 ? 5.764 -12.678 -15.000 1.00 92.69 182 ARG A N 1
ATOM 1461 C CA . ARG A 1 182 ? 7.189 -13.024 -15.043 1.00 92.69 182 ARG A CA 1
ATOM 1462 C C . ARG A 1 182 ? 7.506 -13.949 -16.215 1.00 92.69 182 ARG A C 1
ATOM 1464 O O . ARG A 1 182 ? 8.474 -13.702 -16.929 1.00 92.69 182 ARG A O 1
ATOM 1471 N N . TYR A 1 183 ? 6.695 -14.981 -16.438 1.00 93.62 183 TYR A N 1
ATOM 1472 C CA . TYR A 1 183 ? 6.881 -15.901 -17.559 1.00 93.62 183 TYR A CA 1
ATOM 1473 C C . TYR A 1 183 ? 6.800 -15.170 -18.905 1.00 93.62 183 TYR A C 1
ATOM 1475 O O . TYR A 1 183 ? 7.708 -15.286 -19.728 1.00 93.62 183 TYR A O 1
ATOM 1483 N N . ARG A 1 184 ? 5.765 -14.342 -19.101 1.00 91.31 184 ARG A N 1
ATOM 1484 C CA . ARG A 1 184 ? 5.596 -13.530 -20.318 1.00 91.31 184 ARG A CA 1
ATOM 1485 C C . ARG A 1 184 ? 6.773 -12.581 -20.544 1.00 91.31 184 ARG A C 1
ATOM 1487 O O . ARG A 1 184 ? 7.238 -12.449 -21.675 1.00 91.31 184 ARG A O 1
ATOM 1494 N N . TYR A 1 185 ? 7.272 -11.951 -19.481 1.00 89.06 185 TYR A N 1
ATOM 1495 C CA . TYR A 1 185 ? 8.435 -11.071 -19.556 1.00 89.06 185 TYR A CA 1
ATOM 1496 C C . TYR A 1 185 ? 9.707 -11.822 -19.959 1.00 89.06 185 TYR A C 1
ATOM 1498 O O . TYR A 1 185 ? 10.434 -11.358 -20.831 1.00 89.06 185 TYR A O 1
ATOM 1506 N N . LEU A 1 186 ? 9.966 -12.999 -19.382 1.00 88.75 186 LEU A N 1
ATOM 1507 C CA . LEU A 1 186 ? 11.139 -13.805 -19.734 1.00 88.75 186 LEU A CA 1
ATOM 1508 C C . LEU A 1 186 ? 11.062 -14.344 -21.170 1.00 88.75 186 LEU A C 1
ATOM 1510 O O . LEU A 1 186 ? 12.077 -14.367 -21.864 1.00 88.75 186 LEU A O 1
ATOM 1514 N N . ALA A 1 187 ? 9.867 -14.722 -21.632 1.00 89.62 187 ALA A N 1
ATOM 1515 C CA . ALA A 1 187 ? 9.654 -15.207 -22.993 1.00 89.62 187 ALA A CA 1
ATOM 1516 C C . ALA A 1 187 ? 9.835 -14.098 -24.047 1.00 89.62 187 ALA A C 1
ATOM 1518 O O . ALA A 1 187 ? 10.569 -14.276 -25.020 1.00 89.62 187 ALA A O 1
ATOM 1519 N N . LYS A 1 188 ? 9.191 -12.938 -23.855 1.00 86.69 188 LYS A N 1
ATOM 1520 C CA . LYS A 1 188 ? 9.240 -11.821 -24.814 1.00 86.69 188 LYS A CA 1
ATOM 1521 C C . LYS A 1 188 ? 10.545 -11.026 -24.707 1.00 86.69 188 LYS A C 1
ATOM 1523 O O . LYS A 1 188 ? 11.135 -10.671 -25.723 1.00 86.69 188 LYS A O 1
ATOM 1528 N N . GLY A 1 189 ? 11.053 -10.834 -23.493 1.00 81.50 189 GLY A N 1
ATOM 1529 C CA . GLY A 1 189 ? 12.136 -9.900 -23.190 1.00 81.50 189 GLY A CA 1
ATOM 1530 C C . GLY A 1 189 ? 11.662 -8.466 -23.063 1.00 81.50 189 GLY A C 1
ATOM 1531 O O . GLY A 1 189 ? 10.501 -8.150 -23.326 1.00 81.50 189 GLY A O 1
ATOM 1532 N N . ASP A 1 190 ? 12.598 -7.610 -22.670 1.00 82.44 190 ASP A N 1
ATOM 1533 C CA . ASP A 1 190 ? 12.386 -6.176 -22.566 1.00 82.44 190 ASP A CA 1
ATOM 1534 C C . ASP A 1 190 ? 13.192 -5.432 -23.631 1.00 82.44 190 ASP A C 1
ATOM 1536 O O . ASP A 1 190 ? 14.284 -5.862 -23.997 1.00 82.44 190 ASP A O 1
ATOM 1540 N N . VAL A 1 191 ? 12.670 -4.299 -24.097 1.00 78.31 191 VAL A N 1
ATOM 1541 C CA . VAL A 1 191 ? 13.293 -3.474 -25.147 1.00 78.31 191 VAL A CA 1
ATOM 1542 C C . VAL A 1 191 ? 14.640 -2.908 -24.687 1.00 78.31 191 VAL A C 1
ATOM 1544 O O . VAL A 1 191 ? 15.557 -2.767 -25.488 1.00 78.31 191 VAL A O 1
ATOM 1547 N N . ASP A 1 192 ? 14.778 -2.629 -23.388 1.00 78.25 192 ASP A N 1
ATOM 1548 C CA . ASP A 1 192 ? 15.998 -2.048 -22.813 1.00 78.25 192 ASP A CA 1
ATOM 1549 C C . ASP A 1 192 ? 17.054 -3.118 -22.482 1.00 78.25 192 ASP A C 1
ATOM 1551 O O . ASP A 1 192 ? 18.175 -2.769 -22.116 1.00 78.25 192 ASP A O 1
ATOM 1555 N N . THR A 1 193 ? 16.716 -4.413 -22.561 1.00 80.56 193 THR A N 1
ATOM 1556 C CA . THR A 1 193 ? 17.657 -5.492 -22.226 1.00 80.56 193 THR A CA 1
ATOM 1557 C C . THR A 1 193 ? 18.253 -6.062 -23.512 1.00 80.56 193 THR A C 1
ATOM 1559 O O . THR A 1 193 ? 17.523 -6.704 -24.273 1.00 80.56 193 THR A O 1
ATOM 1562 N N . PRO A 1 194 ? 19.563 -5.882 -23.770 1.00 81.31 194 PRO A N 1
ATOM 1563 C CA . PRO A 1 194 ? 20.202 -6.471 -24.937 1.00 81.31 194 PRO A CA 1
ATOM 1564 C C . PRO A 1 194 ? 20.007 -7.994 -24.949 1.00 81.31 194 PRO A C 1
ATOM 1566 O O . PRO A 1 194 ? 20.116 -8.630 -23.894 1.00 81.31 194 PRO A O 1
ATOM 1569 N N . PRO A 1 195 ? 19.773 -8.615 -26.119 1.00 78.38 195 PRO A N 1
ATOM 1570 C CA . PRO A 1 195 ? 19.589 -10.064 -26.216 1.00 78.38 195 PRO A CA 1
ATOM 1571 C C . PRO A 1 195 ? 20.816 -10.852 -25.731 1.00 78.38 195 PRO A C 1
ATOM 1573 O O . PRO A 1 195 ? 20.680 -11.999 -25.315 1.00 78.38 195 PRO A O 1
ATOM 1576 N N . GLU A 1 196 ? 21.992 -10.221 -25.717 1.00 81.69 196 GLU A N 1
ATOM 1577 C CA . GLU A 1 196 ? 23.262 -10.768 -25.228 1.00 81.69 196 GLU A CA 1
ATOM 1578 C C . GLU A 1 196 ? 23.202 -11.215 -23.758 1.00 81.69 196 GLU A C 1
ATOM 1580 O O . GLU A 1 196 ? 23.788 -12.237 -23.404 1.00 81.69 196 GLU A O 1
ATOM 1585 N N . TYR A 1 197 ? 22.414 -10.535 -22.911 1.00 79.88 197 TYR A N 1
ATOM 1586 C CA . TYR A 1 197 ? 22.249 -10.913 -21.499 1.00 79.88 197 TYR A CA 1
ATOM 1587 C C . TYR A 1 197 ? 21.645 -12.309 -21.312 1.00 79.88 197 TYR A C 1
ATOM 1589 O O . TYR A 1 197 ? 21.853 -12.928 -20.273 1.00 79.88 197 TYR A O 1
ATOM 1597 N N . ARG A 1 198 ? 20.911 -12.829 -22.305 1.00 81.19 198 ARG A N 1
ATOM 1598 C CA . ARG A 1 198 ? 20.314 -14.173 -22.237 1.00 81.19 198 ARG A CA 1
ATOM 1599 C C . ARG A 1 198 ? 21.345 -15.292 -22.385 1.00 81.19 198 ARG A C 1
ATOM 1601 O O . ARG A 1 198 ? 21.057 -16.420 -22.000 1.00 81.19 198 ARG A O 1
ATOM 1608 N N . TYR A 1 199 ? 22.514 -14.981 -22.943 1.00 86.44 199 TYR A N 1
ATOM 1609 C CA . TYR A 1 199 ? 23.585 -15.941 -23.222 1.00 86.44 199 TYR A CA 1
ATOM 1610 C C . TYR A 1 199 ? 24.834 -15.705 -22.363 1.00 86.44 199 TYR A C 1
ATOM 1612 O O . TYR A 1 199 ? 25.775 -16.493 -22.412 1.00 86.44 199 TYR A O 1
ATOM 1620 N N . ALA A 1 200 ? 24.853 -14.631 -21.571 1.00 88.69 200 ALA A N 1
ATOM 1621 C CA . ALA A 1 200 ? 25.958 -14.311 -20.685 1.00 88.69 200 ALA A CA 1
ATOM 1622 C C . ALA A 1 200 ? 25.919 -15.194 -19.427 1.00 88.69 200 ALA A C 1
ATOM 1624 O O . ALA A 1 200 ? 24.957 -15.166 -18.660 1.00 88.69 200 ALA A O 1
ATOM 1625 N N . VAL A 1 201 ? 26.994 -15.948 -19.189 1.00 91.00 201 VAL A N 1
ATOM 1626 C CA . VAL A 1 201 ? 27.205 -16.705 -17.948 1.00 91.00 201 VAL A CA 1
ATOM 1627 C C . VAL A 1 201 ? 28.334 -16.041 -17.174 1.00 91.00 201 VAL A C 1
ATOM 1629 O O . VAL A 1 201 ? 29.449 -15.904 -17.678 1.00 91.00 201 VAL A O 1
ATOM 1632 N N . ARG A 1 202 ? 28.052 -15.615 -15.941 1.00 90.81 202 ARG A N 1
ATOM 1633 C CA . ARG A 1 202 ? 29.079 -15.082 -15.043 1.00 90.81 202 ARG A CA 1
ATOM 1634 C C . ARG A 1 202 ? 29.896 -16.253 -14.497 1.00 90.81 202 ARG A C 1
ATOM 1636 O O . ARG A 1 202 ? 29.357 -17.098 -13.789 1.00 90.81 202 ARG A O 1
ATOM 1643 N N . VAL A 1 203 ? 31.181 -16.301 -14.837 1.00 93.12 203 VAL A N 1
ATOM 1644 C CA . VAL A 1 203 ? 32.137 -17.249 -14.252 1.00 93.12 203 VAL A CA 1
ATOM 1645 C C . VAL A 1 203 ? 32.857 -16.540 -13.113 1.00 93.12 203 VAL A C 1
ATOM 1647 O O . VAL A 1 203 ? 33.421 -15.463 -13.298 1.00 93.12 203 VAL A O 1
ATOM 1650 N N . GLU A 1 204 ? 32.807 -17.130 -11.926 1.00 95.44 204 GLU A N 1
ATOM 1651 C CA . GLU A 1 204 ? 33.466 -16.627 -10.720 1.00 95.44 204 GLU A CA 1
ATOM 1652 C C . GLU A 1 204 ? 34.458 -17.682 -10.219 1.00 95.44 204 GLU A C 1
ATOM 1654 O O . GLU A 1 204 ? 34.246 -18.872 -10.446 1.00 95.44 204 GLU A O 1
ATOM 1659 N N . ASN A 1 205 ? 35.523 -17.252 -9.533 1.00 90.94 205 ASN A N 1
ATOM 1660 C CA . ASN A 1 205 ? 36.574 -18.118 -8.975 1.00 90.94 205 ASN A CA 1
ATOM 1661 C C . ASN A 1 205 ? 37.306 -18.984 -10.022 1.00 90.94 205 ASN A C 1
ATOM 1663 O O . ASN A 1 205 ? 37.317 -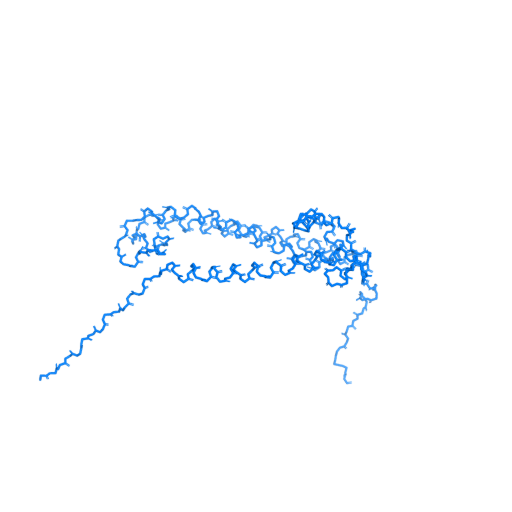20.211 -9.932 1.00 90.94 205 ASN A O 1
ATOM 1667 N N . VAL A 1 206 ? 37.932 -18.339 -11.013 1.00 88.50 206 VAL A N 1
ATOM 1668 C CA . VAL A 1 206 ? 38.880 -19.015 -11.918 1.00 88.50 206 VAL A CA 1
ATOM 1669 C C . VAL A 1 206 ? 40.142 -19.386 -11.114 1.00 88.50 206 VAL A C 1
ATOM 1671 O O . VAL A 1 206 ? 40.599 -18.531 -10.351 1.00 88.50 206 VAL A O 1
ATOM 1674 N N . PRO A 1 207 ? 40.647 -20.632 -11.226 1.00 86.81 207 PRO A N 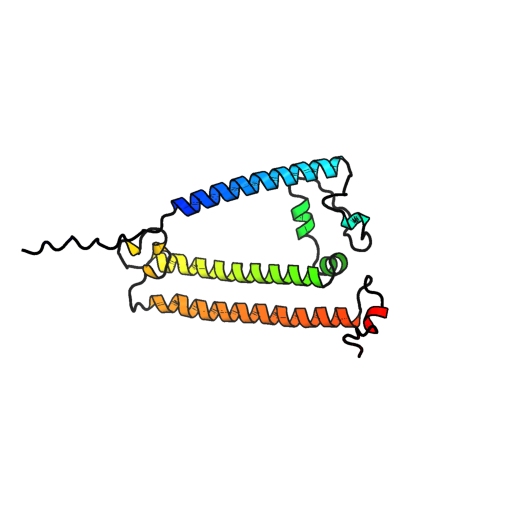1
ATOM 1675 C CA . PRO A 1 207 ? 41.789 -21.125 -10.451 1.00 86.81 207 PRO A CA 1
ATOM 1676 C C . PRO A 1 207 ? 43.087 -20.351 -10.696 1.00 86.81 207 PRO A C 1
ATOM 1678 O O . PRO A 1 207 ? 43.269 -19.821 -11.817 1.00 86.81 207 PRO A O 1
#

pLDDT: mean 83.66, std 11.74, range [41.41, 97.12]

Foldseek 3Di:
DDDDDPDPDPPDDQDDCVVVVVVVVVVVVVVVVVLVVVLVVVVVCVVVVNCCPPNVCCVVPVVQDDPDDPCPDSCSVVVVVVPQDLVSCCSRVNDVVSLVVVVVVLVVVLVVLVVVLLVVQQVLLLPAPDDDSRCPDPNSRDCVSHDDPDPSVVSVVVSVVVSVVVSVVSVVVSVVVSVVSVVVCVVVDDPPDPPVVVVDDDDPDDD

Nearest PDB structures (foldseek):
  6zbd-assembly1_D  TM=2.835E-01  e=8.331E+00  Plasmodium falciparum